Protein 5IZW (pdb70)

Foldseek 3Di:
DVVLLVVLLVCLVVVVLVVSVVSVVVCVVVPVDDDLSSLLSNLVSLLVPLVVVVLVVSVVVCVVDVNLAPASNLVSSLSNCVSNVNNVVSVVSVVSHPDYD/DVVLLVVLLVCLVVVVLVVSVVSVVVCVVVVNDDDLSSLLSNLVSLLVPLVVVVLVVSVVVCVVGPNLAPASNLVSSLSNCVSNPNNVVSVVSVVSHPDYD

Radius of gyration: 18.52 Å; Cα contacts (8 Å, |Δi|>4): 256; chains: 2; bounding box: 41×40×53 Å

Secondary structure (DSSP, 8-state):
-HHHHHHHHHHHHTT-HHHHHHHHHHHHHHT----HHHHHHHHHHHHHHT-HHHHHHHHHHHHHTT-TT-HHHHHHHHHHHHHTT-HHHHHHHHHH-SS--/-HHHHHHHHHHHHTT-HHHHHHHHHHHHHHT----HHHHHHHHHHHHHHT-HHHHHHHHHHHHHTT-TT-HHHHHHHHHHHHHTT-HHHHHHHHHH-SS--

Structure (mmCIF, N/CA/C/O backbone):
data_5IZW
#
_entry.id   5IZW
#
_cell.length_a   67.412
_cell.length_b   67.412
_cell.length_c   56.752
_cell.angle_alpha   90.00
_cell.angle_beta   90.00
_cell.angle_gamma   90.00
#
_symmetry.space_group_name_H-M   'P 41'
#
loop_
_entity.id
_entity.type
_entity.pdbx_description
1 polymer PLS9-PPR
2 water water
#
loop_
_atom_site.group_PDB
_atom_site.id
_atom_site.type_symbol
_atom_site.label_atom_id
_atom_site.label_alt_id
_atom_site.label_comp_id
_atom_site.label_asym_id
_atom_site.label_entity_id
_atom_site.label_seq_id
_atom_site.pdbx_PDB_ins_code
_atom_site.Cartn_x
_atom_site.Cartn_y
_atom_site.Cartn_z
_atom_site.occupancy
_atom_site.B_iso_or_equiv
_atom_site.auth_seq_id
_atom_site.auth_comp_id
_atom_site.auth_asym_id
_atom_site.auth_atom_id
_atom_site.pdbx_PDB_model_num
ATOM 1 N N . VAL A 1 1 ? 16.875 127.432 35.235 1.00 27.97 9 VAL A N 1
ATOM 2 C CA . VAL A 1 1 ? 16.192 126.934 34.042 1.00 26.60 9 VAL A CA 1
ATOM 3 C C . VAL A 1 1 ? 15.534 128.084 33.298 1.00 24.32 9 VAL A C 1
ATOM 4 O O . VAL A 1 1 ? 15.571 128.146 32.061 1.00 25.12 9 VAL A O 1
ATOM 8 N N . VAL A 1 2 ? 14.936 129.019 34.038 1.00 24.33 10 VAL A N 1
ATOM 9 C CA . VAL A 1 2 ? 14.303 130.168 33.395 1.00 27.50 10 VAL A CA 1
ATOM 10 C C . VAL A 1 2 ? 15.337 130.989 32.634 1.00 25.05 10 VAL A C 1
ATOM 11 O O . VAL A 1 2 ? 15.074 131.452 31.517 1.00 23.32 10 VAL A O 1
ATOM 15 N N . THR A 1 3 ? 16.545 131.144 33.197 1.00 22.55 11 THR A N 1
ATOM 16 C CA . THR A 1 3 ? 17.596 131.870 32.480 1.00 22.57 11 THR A CA 1
ATOM 17 C C . THR A 1 3 ? 17.871 131.235 31.121 1.00 27.87 11 THR A C 1
ATOM 18 O O . THR A 1 3 ? 17.906 131.923 30.097 1.00 22.75 11 THR A O 1
ATOM 22 N N . TYR A 1 4 ? 18.118 129.922 31.108 1.00 20.07 12 TYR A N 1
ATOM 23 C CA . TYR A 1 4 ? 18.371 129.224 29.851 1.00 20.65 12 TYR A CA 1
ATOM 24 C C . TYR A 1 4 ? 17.166 129.306 28.919 1.00 20.69 12 TYR A C 1
ATOM 25 O O . TYR A 1 4 ? 17.315 129.560 27.723 1.00 22.04 12 TYR A O 1
ATOM 34 N N . ASN A 1 5 ? 15.960 129.080 29.456 1.00 22.55 13 ASN A N 1
ATOM 35 C CA . ASN A 1 5 ? 14.766 129.129 28.614 1.00 23.68 13 ASN A CA 1
ATOM 36 C C . ASN A 1 5 ? 14.583 130.509 28.005 1.00 26.69 13 ASN A C 1
ATOM 37 O O . ASN A 1 5 ? 14.174 130.634 26.845 1.00 21.98 13 ASN A O 1
ATOM 42 N N . THR A 1 6 ? 14.887 131.559 28.773 1.00 20.93 14 THR A N 1
ATOM 43 C CA . THR A 1 6 ? 14.718 132.921 28.277 1.00 20.64 14 THR A CA 1
ATOM 44 C C . THR A 1 6 ? 15.678 133.216 27.127 1.00 22.77 14 THR A C 1
ATOM 45 O O . THR A 1 6 ? 15.269 133.737 26.079 1.00 22.70 14 THR A O 1
ATOM 49 N N . LEU A 1 7 ? 16.960 132.884 27.289 1.00 21.22 15 LEU A N 1
ATOM 50 C CA . LEU A 1 7 ? 17.915 133.175 26.223 1.00 22.61 15 LEU A CA 1
ATOM 51 C C . LEU A 1 7 ? 17.719 132.246 25.028 1.00 23.54 15 LEU A C 1
ATOM 52 O O . LEU A 1 7 ? 17.889 132.669 23.879 1.00 21.22 15 LEU A O 1
ATOM 57 N N . ILE A 1 8 ? 17.393 130.974 25.268 1.00 21.26 16 ILE A N 1
ATOM 58 C CA . ILE A 1 8 ? 17.130 130.077 24.139 1.00 18.19 16 ILE A CA 1
ATOM 59 C C . ILE A 1 8 ? 15.941 130.587 23.335 1.00 20.28 16 ILE A C 1
ATOM 60 O O . ILE A 1 8 ? 15.983 130.637 22.095 1.00 24.05 16 ILE A O 1
ATOM 65 N N . ASP A 1 9 ? 14.887 131.033 24.017 1.00 18.12 17 ASP A N 1
ATOM 66 C CA . ASP A 1 9 ? 13.735 131.553 23.282 1.00 22.38 17 ASP A CA 1
ATOM 67 C C . ASP A 1 9 ? 14.104 132.788 22.470 1.00 24.47 17 ASP A C 1
ATOM 68 O O . ASP A 1 9 ? 13.685 132.928 21.315 1.00 24.54 17 ASP A O 1
ATOM 73 N N . GLY A 1 10 ? 14.891 133.696 23.052 1.00 21.03 18 GLY A N 1
ATOM 74 C CA . GLY A 1 10 ? 15.305 134.877 22.306 1.00 19.69 18 GLY A CA 1
ATOM 75 C C . GLY A 1 10 ? 16.104 134.532 21.065 1.00 22.02 18 GLY A C 1
ATOM 76 O O . GLY A 1 10 ? 15.888 135.103 19.992 1.00 23.73 18 GLY A O 1
ATOM 77 N N . LEU A 1 11 ? 17.026 133.574 21.187 1.00 19.40 19 LEU A N 1
ATOM 78 C CA . LEU A 1 11 ? 17.831 133.172 20.044 1.00 20.39 19 LEU A CA 1
ATOM 79 C C . LEU A 1 11 ? 16.970 132.503 18.981 1.00 23.52 19 LEU A C 1
ATOM 80 O O . LEU A 1 11 ? 17.175 132.718 17.782 1.00 23.43 19 LEU A O 1
ATOM 85 N N . CYS A 1 12 ? 16.000 131.693 19.408 1.00 19.70 20 CYS A N 1
ATOM 86 C CA . CYS A 1 12 ? 15.114 131.030 18.455 1.00 19.65 20 CYS A CA 1
ATOM 87 C C . CYS A 1 12 ? 14.248 132.039 17.711 1.00 20.34 20 CYS A C 1
ATOM 88 O O . CYS A 1 12 ? 14.110 131.956 16.481 1.00 24.62 20 CYS A O 1
ATOM 91 N N . LYS A 1 13 ? 13.671 133.009 18.428 1.00 19.28 21 LYS A N 1
ATOM 92 C CA . LYS A 1 13 ? 12.874 134.028 17.746 1.00 21.32 21 LYS A CA 1
ATOM 93 C C . LYS A 1 13 ? 13.714 134.817 16.760 1.00 27.67 21 LYS A C 1
ATOM 94 O O . LYS A 1 13 ? 13.188 135.316 15.757 1.00 29.86 21 LYS A O 1
ATOM 100 N N . ALA A 1 14 ? 15.015 134.944 17.020 1.00 23.95 22 ALA A N 1
ATOM 101 C CA . ALA A 1 14 ? 15.911 135.660 16.127 1.00 25.32 22 ALA A CA 1
ATOM 102 C C . ALA A 1 14 ? 16.480 134.779 15.025 1.00 27.05 22 ALA A C 1
ATOM 103 O O . ALA A 1 14 ? 17.221 135.279 14.171 1.00 28.64 22 ALA A O 1
ATOM 105 N N . GLY A 1 15 ? 16.161 133.486 15.018 1.00 25.43 23 GLY A N 1
ATOM 106 C CA . GLY A 1 15 ? 16.684 132.601 13.994 1.00 24.11 23 GLY A CA 1
ATOM 107 C C . GLY A 1 15 ? 18.114 132.157 14.196 1.00 28.79 23 GLY A C 1
ATOM 108 O O . GLY A 1 15 ? 18.721 131.606 13.269 1.00 26.26 23 GLY A O 1
ATOM 109 N N . LYS A 1 16 ? 18.677 132.367 15.383 1.00 24.70 24 LYS A N 1
ATOM 110 C CA . LYS A 1 16 ? 20.057 131.982 15.663 1.00 23.92 24 LYS A CA 1
ATOM 111 C C . LYS A 1 16 ? 20.057 130.561 16.229 1.00 26.18 24 LYS A C 1
ATOM 112 O O . LYS A 1 16 ? 20.302 130.311 17.412 1.00 25.45 24 LYS A O 1
ATOM 118 N N . LEU A 1 17 ? 19.853 129.649 15.255 1.00 22.87 25 LEU A N 1
ATOM 119 C CA . LEU A 1 17 ? 19.566 128.313 15.767 1.00 24.86 25 LEU A CA 1
ATOM 120 C C . LEU A 1 17 ? 20.825 127.523 16.104 1.00 27.28 25 LEU A C 1
ATOM 121 O O . LEU A 1 17 ? 20.809 126.730 17.050 1.00 28.09 25 LEU A O 1
ATOM 126 N N . ASP A 1 18 ? 21.843 127.718 15.481 1.00 25.45 26 ASP A N 1
ATOM 127 C CA . ASP A 1 18 ? 23.077 127.071 15.908 1.00 30.48 26 ASP A CA 1
ATOM 128 C C . ASP A 1 18 ? 23.470 127.531 17.302 1.00 28.36 26 ASP A C 1
ATOM 129 O O . ASP A 1 18 ? 23.924 126.732 18.127 1.00 28.69 26 ASP A O 1
ATOM 134 N N . GLU A 1 19 ? 23.244 128.793 17.621 1.00 26.01 27 GLU A N 1
ATOM 135 C CA . GLU A 1 19 ? 23.559 129.279 18.952 1.00 23.81 27 GLU A CA 1
ATOM 136 C C . GLU A 1 19 ? 22.580 128.706 19.957 1.00 22.83 27 GLU A C 1
ATOM 137 O O . GLU A 1 19 ? 22.959 128.351 21.030 1.00 25.37 27 GLU A O 1
ATOM 143 N N . ALA A 1 20 ? 21.312 128.636 19.576 1.00 23.25 28 ALA A N 1
ATOM 144 C CA . ALA A 1 20 ? 20.334 128.049 20.488 1.00 24.93 28 ALA A CA 1
ATOM 145 C C . ALA A 1 20 ? 20.670 126.598 20.784 1.00 23.03 28 ALA A C 1
ATOM 146 O O . ALA A 1 20 ? 20.537 126.144 21.927 1.00 24.26 28 ALA A O 1
ATOM 148 N N . LEU A 1 21 ? 21.110 125.850 19.765 1.00 22.82 29 LEU A N 1
ATOM 149 C CA . LEU A 1 21 ? 21.444 124.449 19.990 1.00 26.04 29 LEU A CA 1
ATOM 150 C C . LEU A 1 21 ? 22.615 124.308 20.956 1.00 22.93 29 LEU A C 1
ATOM 151 O O . LEU A 1 21 ? 22.595 123.444 21.839 1.00 25.31 29 LEU A O 1
ATOM 156 N N . LYS A 1 22 ? 23.639 125.156 20.814 1.00 23.47 30 LYS A N 1
ATOM 157 C CA . LYS A 1 22 ? 24.784 125.063 21.719 1.00 28.56 30 LYS A CA 1
ATOM 158 C C . LYS A 1 22 ? 24.364 125.326 23.161 1.00 24.95 30 LYS A C 1
ATOM 159 O O . LYS A 1 22 ? 24.847 124.664 24.086 1.00 27.54 30 LYS A O 1
ATOM 165 N N . LEU A 1 23 ? 23.445 126.271 23.374 1.00 20.97 31 LEU A N 1
ATOM 166 C CA . LEU A 1 23 ? 22.951 126.517 24.729 1.00 25.22 31 LEU A CA 1
ATOM 167 C C . LEU A 1 23 ? 22.113 125.355 25.244 1.00 25.60 31 LEU A C 1
ATOM 168 O O . LEU A 1 23 ? 22.168 125.020 26.433 1.00 23.92 31 LEU A O 1
ATOM 173 N N . PHE A 1 24 ? 21.294 124.759 24.374 1.00 22.51 32 PHE A N 1
ATOM 174 C CA . PHE A 1 24 ? 20.514 123.591 24.757 1.00 24.42 32 PHE A CA 1
ATOM 175 C C . PHE A 1 24 ? 21.425 122.446 25.178 1.00 27.80 32 PHE A C 1
ATOM 176 O O . PHE A 1 24 ? 21.181 121.778 26.191 1.00 26.62 32 PHE A O 1
ATOM 184 N N . GLU A 1 25 ? 22.484 122.213 24.407 1.00 25.94 33 GLU A N 1
ATOM 185 C CA . GLU A 1 25 ? 23.447 121.175 24.752 1.00 28.58 33 GLU A CA 1
ATOM 186 C C . GLU A 1 25 ? 24.128 121.472 26.079 1.00 30.00 33 GLU A C 1
ATOM 187 O O . GLU A 1 25 ? 24.302 120.572 26.906 1.00 27.58 33 GLU A O 1
ATOM 193 N N . GLU A 1 26 ? 24.503 122.732 26.307 1.00 27.62 34 GLU A N 1
ATOM 194 C CA . GLU A 1 26 ? 25.119 123.123 27.576 1.00 27.08 34 GLU A CA 1
ATOM 195 C C . GLU A 1 26 ? 24.185 122.850 28.753 1.00 28.04 34 GLU A C 1
ATOM 196 O O . GLU A 1 26 ? 24.608 122.309 29.786 1.00 27.19 34 GLU A O 1
ATOM 202 N N . MET A 1 27 ? 22.909 123.220 28.611 1.00 26.32 35 MET A N 1
ATOM 203 C CA . MET A 1 27 ? 21.885 122.889 29.599 1.00 29.40 35 MET A CA 1
ATOM 204 C C . MET A 1 27 ? 21.934 121.421 29.995 1.00 27.81 35 MET A C 1
ATOM 205 O O . MET A 1 27 ? 22.058 121.075 31.178 1.00 29.64 35 MET A O 1
ATOM 210 N N . VAL A 1 28 ? 21.796 120.543 29.001 1.00 26.33 36 VAL A N 1
ATOM 211 C CA . VAL A 1 28 ? 21.761 119.105 29.243 1.00 31.56 36 VAL A CA 1
ATOM 212 C C . VAL A 1 28 ? 23.052 118.630 29.896 1.00 30.70 36 VAL A C 1
ATOM 213 O O . VAL A 1 28 ? 23.025 117.798 30.813 1.00 32.56 36 VAL A O 1
ATOM 217 N N . GLU A 1 29 ? 24.198 119.132 29.426 1.00 29.22 37 GLU A N 1
ATOM 218 C CA . GLU A 1 29 ? 25.483 118.669 29.956 1.00 30.97 37 GLU A CA 1
ATOM 219 C C . GLU A 1 29 ? 25.638 119.027 31.426 1.00 32.18 37 GLU A C 1
ATOM 220 O O . GLU A 1 29 ? 26.217 118.257 32.203 1.00 33.63 37 GLU A O 1
ATOM 226 N N . LYS A 1 30 ? 25.167 120.210 31.820 1.00 31.13 38 LYS A N 1
ATOM 227 C CA . LYS A 1 30 ? 25.260 120.631 33.212 1.00 28.46 38 LYS A CA 1
ATOM 228 C C . LYS A 1 30 ? 24.252 119.916 34.094 1.00 32.29 38 LYS A C 1
ATOM 229 O O . LYS A 1 30 ? 24.365 119.985 35.320 1.00 36.29 38 LYS A O 1
ATOM 235 N N . GLY A 1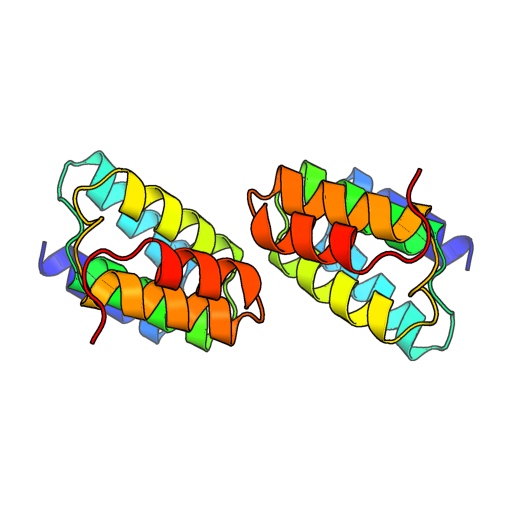 31 ? 23.282 119.226 33.499 1.00 30.91 39 GLY A N 1
ATOM 236 C CA . GLY A 1 31 ? 22.203 118.644 34.267 1.00 33.14 39 GLY A CA 1
ATOM 237 C C . GLY A 1 31 ? 21.088 119.607 34.603 1.00 40.77 39 GLY A C 1
ATOM 238 O O . GLY A 1 31 ? 20.399 119.414 35.611 1.00 45.75 39 GLY A O 1
ATOM 239 N N . ILE A 1 32 ? 20.905 120.651 33.799 1.00 40.70 40 ILE A N 1
ATOM 240 C CA . ILE A 1 32 ? 19.777 121.572 33.938 1.00 42.67 40 ILE A CA 1
ATOM 241 C C . ILE A 1 32 ? 18.745 121.116 32.910 1.00 49.47 40 ILE A C 1
ATOM 242 O O . ILE A 1 32 ? 18.777 121.519 31.744 1.00 46.08 40 ILE A O 1
ATOM 247 N N . LYS A 1 33 ? 17.820 120.267 33.356 1.00 38.32 41 LYS A N 1
ATOM 248 C CA . LYS A 1 33 ? 16.904 119.541 32.475 1.00 38.36 41 LYS A CA 1
ATOM 249 C C . LYS A 1 33 ? 16.039 120.482 31.639 1.00 34.82 41 LYS A C 1
ATOM 250 O O . LYS A 1 33 ? 15.336 121.330 32.209 1.00 32.81 41 LYS A O 1
ATOM 256 N N . PRO A 1 34 ? 16.053 120.365 30.309 1.00 34.91 42 PRO A N 1
ATOM 257 C CA . PRO A 1 34 ? 15.072 121.099 29.498 1.00 27.68 42 PRO A CA 1
ATOM 258 C C . PRO A 1 34 ? 13.658 120.701 29.887 1.00 31.37 42 PRO A C 1
ATOM 259 O O . PRO A 1 34 ? 13.390 119.536 30.186 1.00 35.62 42 PRO A O 1
ATOM 263 N N . ASP A 1 35 ? 12.745 121.673 29.888 1.00 29.36 43 ASP A N 1
ATOM 264 C CA . ASP A 1 35 ? 11.346 121.379 30.181 1.00 29.61 43 ASP A CA 1
ATOM 265 C C . ASP A 1 35 ? 10.495 121.635 28.940 1.00 27.97 43 ASP A C 1
ATOM 266 O O . ASP A 1 35 ? 11.015 121.821 27.836 1.00 26.53 43 ASP A O 1
ATOM 271 N N . GLU A 1 36 ? 9.169 121.637 29.113 1.00 30.45 44 GLU A N 1
ATOM 272 C CA . GLU A 1 36 ? 8.308 121.746 27.934 1.00 30.59 44 GLU A CA 1
ATOM 273 C C . GLU A 1 36 ? 8.456 123.105 27.259 1.00 28.92 44 GLU A C 1
ATOM 274 O O . GLU A 1 36 ? 8.257 123.220 26.043 1.00 27.11 44 GLU A O 1
ATOM 280 N N . PHE A 1 37 ? 8.837 124.139 28.014 1.00 24.16 45 PHE A N 1
ATOM 281 C CA . PHE A 1 37 ? 9.068 125.439 27.395 1.00 25.49 45 PHE A CA 1
ATOM 282 C C . PHE A 1 37 ? 10.330 125.429 26.540 1.00 24.16 45 PHE A C 1
ATOM 283 O O . PHE A 1 37 ? 10.343 126.010 25.447 1.00 24.56 45 PHE A O 1
ATOM 291 N N . THR A 1 38 ? 11.404 124.791 27.024 1.00 21.96 46 THR A N 1
ATOM 292 C CA . THR A 1 38 ? 12.626 124.666 26.231 1.00 19.53 46 THR A CA 1
ATOM 293 C C . THR A 1 38 ? 12.345 123.995 24.895 1.00 25.34 46 THR A C 1
ATOM 294 O O . THR A 1 38 ? 12.713 124.511 23.833 1.00 21.75 46 THR A O 1
ATOM 298 N N . PHE A 1 39 ? 11.710 122.824 24.938 1.00 23.07 47 PHE A N 1
ATOM 299 C CA . PHE A 1 39 ? 11.412 122.084 23.716 1.00 20.36 47 PHE A CA 1
ATOM 300 C C . PHE A 1 39 ? 10.496 122.875 22.796 1.00 25.09 47 PHE A C 1
ATOM 301 O O . PHE A 1 39 ? 10.707 122.898 21.572 1.00 22.85 47 PHE A O 1
ATOM 309 N N . SER A 1 40 ? 9.475 123.533 23.365 1.00 23.48 48 SER A N 1
ATOM 310 C CA . SER A 1 40 ? 8.520 124.300 22.564 1.00 28.45 48 SER A CA 1
ATOM 311 C C . SER A 1 40 ? 9.199 125.417 21.788 1.00 29.96 48 SER A C 1
ATOM 312 O O . SER A 1 40 ? 8.945 125.591 20.593 1.00 26.99 48 SER A O 1
ATOM 315 N N . SER A 1 41 ? 10.037 126.217 22.466 1.00 24.03 49 SER A N 1
ATOM 316 C CA . SER A 1 41 ? 10.746 127.310 21.796 1.00 22.21 49 SER A CA 1
ATOM 317 C C . SER A 1 41 ? 11.555 126.800 20.611 1.00 21.68 49 SER A C 1
ATOM 318 O O . SER A 1 41 ? 11.489 127.358 19.508 1.00 21.64 49 SER A O 1
ATOM 321 N N . VAL A 1 42 ? 12.339 125.742 20.815 1.00 21.88 50 VAL A N 1
ATOM 322 C CA . VAL A 1 42 ? 13.215 125.292 19.746 1.00 19.32 50 VAL A CA 1
ATOM 323 C C . VAL A 1 42 ? 12.403 124.702 18.599 1.00 18.94 50 VAL A C 1
ATOM 324 O O . VAL A 1 42 ? 12.630 125.034 17.428 1.00 22.35 50 VAL A O 1
ATOM 328 N N . LEU A 1 43 ? 11.443 123.828 18.918 1.00 19.75 51 LEU A N 1
ATOM 329 C CA . LEU A 1 43 ? 10.683 123.149 17.861 1.00 20.27 51 LEU A CA 1
ATOM 330 C C . LEU A 1 43 ? 9.820 124.124 17.074 1.00 22.85 51 LEU A C 1
ATOM 331 O O . LEU A 1 43 ? 9.628 123.950 15.863 1.00 22.50 51 LEU A O 1
ATOM 336 N N . LYS A 1 44 ? 9.299 125.156 17.741 1.00 23.25 52 LYS A N 1
ATOM 337 C CA . LYS A 1 44 ? 8.528 126.183 17.052 1.00 24.97 52 LYS A CA 1
ATOM 338 C C . LYS A 1 44 ? 9.378 126.912 16.018 1.00 26.86 52 LYS A C 1
ATOM 339 O O . LYS A 1 44 ? 8.930 127.153 14.891 1.00 25.13 52 LYS A O 1
ATOM 345 N N . ALA A 1 45 ? 10.611 127.275 16.382 1.00 22.66 53 ALA A N 1
ATOM 346 C CA . ALA A 1 45 ? 11.495 127.931 15.424 1.00 23.13 53 ALA A CA 1
ATOM 347 C C . ALA A 1 45 ? 11.916 126.982 14.315 1.00 22.13 53 ALA A C 1
ATOM 348 O O . ALA A 1 45 ? 12.033 127.393 13.154 1.00 23.61 53 ALA A O 1
ATOM 350 N N . CYS A 1 46 ? 12.163 125.711 14.649 1.00 21.20 54 CYS A N 1
ATOM 351 C CA . CYS A 1 46 ? 12.492 124.742 13.607 1.00 20.24 54 CYS A CA 1
ATOM 352 C C . CYS A 1 46 ? 11.367 124.649 12.588 1.00 24.38 54 CYS A C 1
ATOM 353 O O . CYS A 1 46 ? 11.619 124.576 11.382 1.00 24.86 54 CYS A O 1
ATOM 356 N N . ALA A 1 47 ? 10.116 124.634 13.061 1.00 21.29 55 ALA A N 1
ATOM 357 C CA . ALA A 1 47 ? 8.971 124.583 12.156 1.00 24.01 55 ALA A CA 1
ATOM 358 C C . ALA A 1 47 ? 8.891 125.840 11.302 1.00 32.66 55 ALA A C 1
ATOM 359 O O . ALA A 1 47 ? 8.653 125.765 10.088 1.00 28.23 55 ALA A O 1
ATOM 361 N N . ARG A 1 48 ? 9.101 127.004 11.921 1.00 23.51 56 ARG A N 1
ATOM 362 C CA . ARG A 1 48 ? 9.006 128.272 11.208 1.00 25.89 56 ARG A CA 1
ATOM 363 C C . ARG A 1 48 ? 10.080 128.390 10.138 1.00 29.59 56 ARG A C 1
ATOM 364 O O . ARG A 1 48 ? 9.828 128.913 9.044 1.00 29.43 56 ARG A O 1
ATOM 372 N N . LEU A 1 49 ? 11.276 127.877 10.417 1.00 25.60 57 LEU A N 1
ATOM 373 C CA . LEU A 1 49 ? 12.433 128.081 9.558 1.00 25.46 57 LEU A CA 1
ATOM 374 C C . LEU A 1 49 ? 12.825 126.861 8.734 1.00 26.37 57 LEU A C 1
ATOM 375 O O . LEU A 1 49 ? 13.821 126.920 8.003 1.00 29.15 57 LEU A O 1
ATOM 380 N N . GLY A 1 50 ? 12.078 125.761 8.822 1.00 27.01 58 GLY A N 1
ATOM 381 C CA . GLY A 1 50 ? 12.438 124.568 8.074 1.00 25.87 58 GLY A CA 1
ATOM 382 C C . GLY A 1 50 ? 13.710 123.887 8.533 1.00 29.88 58 GLY A C 1
ATOM 383 O O . GLY A 1 50 ? 14.409 123.271 7.719 1.00 28.05 58 GLY A O 1
ATOM 384 N N . ALA A 1 51 ? 14.035 123.977 9.825 1.00 24.62 59 ALA A N 1
ATOM 385 C CA . ALA A 1 51 ? 15.289 123.444 10.354 1.00 24.09 59 ALA A CA 1
ATOM 386 C C . ALA A 1 51 ? 15.099 121.975 10.735 1.00 24.77 59 ALA A C 1
ATOM 387 O O . ALA A 1 51 ? 15.023 121.587 11.910 1.00 24.41 59 ALA A O 1
ATOM 389 N N . LEU A 1 52 ? 15.028 121.154 9.691 1.00 21.67 60 LEU A N 1
ATOM 390 C CA . LEU A 1 52 ? 14.758 119.732 9.852 1.00 20.06 60 LEU A CA 1
ATOM 391 C C . LEU A 1 52 ? 15.844 119.039 10.673 1.00 22.30 60 LEU A C 1
ATOM 392 O O . LEU A 1 52 ? 15.549 118.176 11.511 1.00 21.18 60 LEU A O 1
ATOM 397 N N . GLU A 1 53 ? 17.111 119.370 10.417 1.00 21.40 61 GLU A N 1
ATOM 398 C CA . GLU A 1 53 ? 18.193 118.685 11.116 1.00 22.06 61 GLU A CA 1
ATOM 399 C C . GLU A 1 53 ? 18.164 118.984 12.611 1.00 20.52 61 GLU A C 1
ATOM 400 O O . GLU A 1 53 ? 18.344 118.076 13.429 1.00 23.63 61 GLU A O 1
ATOM 406 N N . LEU A 1 54 ? 17.936 120.241 12.983 1.00 22.38 62 LEU A N 1
ATOM 407 C CA . LEU A 1 54 ? 17.830 120.567 14.407 1.00 22.19 62 LEU A CA 1
ATOM 408 C C . LEU A 1 54 ? 16.585 119.935 15.019 1.00 21.52 62 LEU A C 1
ATOM 409 O O . LEU A 1 54 ? 16.641 119.401 16.132 1.00 21.19 62 LEU A O 1
ATOM 414 N N . GLY A 1 55 ? 15.458 119.958 14.302 1.00 19.84 63 GLY A N 1
ATOM 415 C CA . GLY A 1 55 ? 14.258 119.331 14.841 1.00 22.37 63 GLY A CA 1
ATOM 416 C C . GLY A 1 55 ? 14.441 117.847 15.107 1.00 25.13 63 GLY A C 1
ATOM 417 O O . GLY A 1 55 ? 13.968 117.323 16.121 1.00 20.24 63 GLY A O 1
ATOM 418 N N . LYS A 1 56 ? 15.127 117.148 14.199 1.00 19.98 64 LYS A N 1
ATOM 419 C CA . LYS A 1 56 ? 15.400 115.732 14.412 1.00 23.70 64 LYS A CA 1
ATOM 420 C C . LYS A 1 56 ? 16.313 115.529 15.617 1.00 22.31 64 LYS A C 1
ATOM 421 O O . LYS A 1 56 ? 16.113 114.602 16.406 1.00 22.61 64 LYS A O 1
ATOM 427 N N . GLN A 1 57 ? 17.312 116.400 15.778 1.00 20.53 65 GLN A N 1
ATOM 428 C CA . GLN A 1 57 ? 18.201 116.297 16.934 1.00 23.79 65 GLN A CA 1
ATOM 429 C C . GLN A 1 57 ? 17.429 116.498 18.232 1.00 23.57 65 GLN A C 1
ATOM 430 O O . GLN A 1 57 ? 17.619 115.752 19.199 1.00 22.45 65 GLN A O 1
ATOM 436 N N . ILE A 1 58 ? 16.540 117.494 18.261 1.00 22.63 66 ILE A N 1
ATOM 437 C CA . ILE A 1 58 ? 15.732 117.747 19.452 1.00 21.61 66 ILE A CA 1
ATOM 438 C C . ILE A 1 58 ? 14.834 116.552 19.759 1.00 23.93 66 ILE A C 1
ATOM 439 O O . ILE A 1 58 ? 14.662 116.169 20.921 1.00 23.15 66 ILE A O 1
ATOM 444 N N . HIS A 1 59 ? 14.243 115.946 18.723 1.00 19.44 67 HIS A N 1
ATOM 445 C CA . HIS A 1 59 ? 13.458 114.731 18.919 1.00 21.47 67 HIS A CA 1
ATOM 446 C C . HIS A 1 59 ? 14.262 113.672 19.668 1.00 23.04 67 HIS A C 1
ATOM 447 O O . HIS A 1 59 ? 13.744 113.011 20.576 1.00 25.22 67 HIS A O 1
ATOM 454 N N . GLY A 1 60 ? 15.539 113.514 19.309 1.00 25.95 68 GLY A N 1
ATOM 455 C CA . GLY A 1 60 ? 16.388 112.566 20.019 1.00 29.91 68 GLY A CA 1
ATOM 456 C C . GLY A 1 60 ? 16.507 112.871 21.502 1.00 30.95 68 GLY A C 1
ATOM 457 O O . GLY A 1 60 ? 16.480 111.964 22.337 1.00 35.38 68 GLY A O 1
ATOM 458 N N . TYR A 1 61 ? 16.639 114.152 21.851 1.00 26.01 69 TYR A N 1
ATOM 459 C CA . TYR A 1 61 ? 16.690 114.533 23.263 1.00 28.78 69 TYR A CA 1
ATOM 460 C C . TYR A 1 61 ? 15.361 114.279 23.967 1.00 35.44 69 TYR A C 1
ATOM 461 O O . TYR A 1 61 ? 15.344 113.923 25.153 1.00 36.49 69 TYR A O 1
ATOM 470 N N . VAL A 1 62 ? 14.238 114.487 23.274 1.00 29.51 70 VAL A N 1
ATOM 471 C CA . VAL A 1 62 ? 12.934 114.237 23.889 1.00 31.27 70 VAL A CA 1
ATOM 472 C C . VAL A 1 62 ? 12.847 112.791 24.349 1.00 39.07 70 VAL A C 1
ATOM 473 O O . VAL A 1 62 ? 12.410 112.502 25.473 1.00 37.92 70 VAL A O 1
ATOM 477 N N . ILE A 1 63 ? 13.294 111.869 23.497 1.00 41.35 71 ILE A N 1
ATOM 478 C CA . ILE A 1 63 ? 13.265 110.446 23.810 1.00 51.92 71 ILE A CA 1
ATOM 479 C C . ILE A 1 63 ? 14.160 110.130 25.000 1.00 62.44 71 ILE A C 1
ATOM 480 O O . ILE A 1 63 ? 13.856 109.225 25.788 1.00 68.55 71 ILE A O 1
ATOM 485 N N . LYS A 1 64 ? 15.266 110.864 25.166 1.00 58.55 72 LYS A N 1
ATOM 486 C CA . LYS A 1 64 ? 16.158 110.623 26.299 1.00 59.31 72 LYS A CA 1
ATOM 487 C C . LYS A 1 64 ? 15.578 111.079 27.630 1.00 57.51 72 LYS A C 1
ATOM 488 O O . LYS A 1 64 ? 15.906 110.482 28.663 1.00 57.28 72 LYS A O 1
ATOM 494 N N . SER A 1 65 ? 14.940 112.237 27.595 1.00 61.08 73 SER A N 1
ATOM 495 C CA . SER A 1 65 ? 14.403 112.850 28.772 1.00 65.73 73 SER A CA 1
ATOM 496 C C . SER A 1 65 ? 13.077 112.185 29.088 1.00 61.05 73 SER A C 1
ATOM 497 O O . SER A 1 65 ? 12.707 111.218 28.467 1.00 61.00 73 SER A O 1
ATOM 500 N N . GLY A 1 66 ? 12.367 112.679 30.059 1.00 59.34 74 GLY A N 1
ATOM 501 C CA . GLY A 1 66 ? 11.149 111.997 30.378 1.00 63.90 74 GLY A CA 1
ATOM 502 C C . GLY A 1 66 ? 9.984 112.712 29.835 1.00 58.90 74 GLY A C 1
ATOM 503 O O . GLY A 1 66 ? 9.020 112.935 30.539 1.00 58.91 74 GLY A O 1
ATOM 504 N N . PHE A 1 67 ? 10.068 113.048 28.560 1.00 63.75 75 PHE A N 1
ATOM 505 C CA . PHE A 1 67 ? 9.005 113.791 27.922 1.00 64.05 75 PHE A CA 1
ATOM 506 C C . PHE A 1 67 ? 8.165 112.977 26.984 1.00 73.00 75 PHE A C 1
ATOM 507 O O . PHE A 1 67 ? 7.359 113.501 26.243 1.00 64.80 75 PHE A O 1
ATOM 515 N N . GLU A 1 68 ? 8.349 111.672 27.050 1.00 81.01 76 GLU A N 1
ATOM 516 C CA . GLU A 1 68 ? 7.563 110.790 26.227 1.00 88.00 76 GLU A CA 1
ATOM 517 C C . GLU A 1 68 ? 6.236 110.576 26.903 1.00 86.09 76 GLU A C 1
ATOM 518 O O . GLU A 1 68 ? 5.891 109.478 27.293 1.00 94.27 76 GLU A O 1
ATOM 524 N N . SER A 1 69 ? 5.513 111.657 27.057 1.00 74.46 77 SER A N 1
ATOM 525 C CA . SER A 1 69 ? 4.202 111.657 27.632 1.00 68.74 77 SER A CA 1
ATOM 526 C C . SER A 1 69 ? 3.687 113.083 27.664 1.00 67.08 77 SER A C 1
ATOM 527 O O . SER A 1 69 ? 2.543 113.311 28.013 1.00 72.99 77 SER A O 1
ATOM 530 N N . ASN A 1 70 ? 4.520 114.038 27.292 1.00 42.61 78 ASN A N 1
ATOM 531 C CA . ASN A 1 70 ? 4.091 115.395 27.292 1.00 38.32 78 ASN A CA 1
ATOM 532 C C . ASN A 1 70 ? 3.393 115.782 25.988 1.00 38.87 78 ASN A C 1
ATOM 533 O O . ASN A 1 70 ? 3.990 115.788 24.953 1.00 30.86 78 ASN A O 1
ATOM 538 N N . VAL A 1 71 ? 2.117 116.109 26.066 1.00 37.07 79 VAL A N 1
ATOM 539 C CA . VAL A 1 71 ? 1.372 116.485 24.869 1.00 28.88 79 VAL A CA 1
ATOM 540 C C . VAL A 1 71 ? 1.800 117.778 24.183 1.00 27.77 79 VAL A C 1
ATOM 541 O O . VAL A 1 71 ? 1.766 117.873 22.985 1.00 30.84 79 VAL A O 1
ATOM 545 N N . VAL A 1 72 ? 2.210 118.756 24.959 1.00 25.72 80 VAL A N 1
ATOM 546 C CA . VAL A 1 72 ? 2.651 119.990 24.404 1.00 25.01 80 VAL A CA 1
ATOM 547 C C . VAL A 1 72 ? 3.889 119.737 23.565 1.00 27.36 80 VAL A C 1
ATOM 548 O O . VAL A 1 72 ? 3.991 120.216 22.491 1.00 26.45 80 VAL A O 1
ATOM 552 N N . VAL A 1 73 ? 4.815 118.978 24.101 1.00 25.22 81 VAL A N 1
ATOM 553 C CA . VAL A 1 73 ? 6.044 118.698 23.361 1.00 25.66 81 VAL A CA 1
ATOM 554 C C . VAL A 1 73 ? 5.753 117.849 22.124 1.00 23.49 81 VAL A C 1
ATOM 555 O O . VAL A 1 73 ? 6.282 118.109 21.042 1.00 24.23 81 VAL A O 1
ATOM 559 N N . TYR A 1 74 ? 4.903 116.834 22.254 1.00 24.67 82 TYR A N 1
ATOM 560 C CA . TYR A 1 74 ? 4.644 115.989 21.092 1.00 24.35 82 TYR A CA 1
ATOM 561 C C . TYR A 1 74 ? 3.820 116.713 20.035 1.00 22.78 82 TYR A C 1
ATOM 562 O O . TYR A 1 74 ? 4.023 116.485 18.836 1.00 23.64 82 TYR A O 1
ATOM 571 N N . ASN A 1 75 ? 2.911 117.602 20.442 1.00 21.07 83 ASN A N 1
ATOM 572 C CA . ASN A 1 75 ? 2.254 118.467 19.466 1.00 27.12 83 ASN A CA 1
ATOM 573 C C . ASN A 1 75 ? 3.265 119.333 18.719 1.00 24.49 83 ASN A C 1
ATOM 574 O O . ASN A 1 75 ? 3.126 119.561 17.511 1.00 21.90 83 ASN A O 1
ATOM 579 N N . ALA A 1 76 ? 4.278 119.846 19.427 1.00 23.00 84 ALA A N 1
ATOM 580 C CA . ALA A 1 76 ? 5.293 120.670 18.774 1.00 23.76 84 ALA A CA 1
ATOM 581 C C . ALA A 1 76 ? 6.169 119.849 17.833 1.00 22.34 84 ALA A C 1
ATOM 582 O O . ALA A 1 76 ? 6.615 120.362 16.799 1.00 20.22 84 ALA A O 1
ATOM 584 N N . LEU A 1 77 ? 6.407 118.574 18.158 1.00 20.13 85 LEU A N 1
ATOM 585 C CA . LEU A 1 77 ? 7.129 117.693 17.236 1.00 21.83 85 LEU A CA 1
ATOM 586 C C . LEU A 1 77 ? 6.328 117.464 15.956 1.00 21.16 85 LEU A C 1
ATOM 587 O O . LEU A 1 77 ? 6.870 117.543 14.844 1.00 19.73 85 LEU A O 1
ATOM 592 N N . ILE A 1 78 ? 5.033 117.163 16.100 1.00 19.61 86 ILE A N 1
ATOM 593 C CA . ILE A 1 78 ? 4.174 116.967 14.932 1.00 21.40 86 ILE A CA 1
ATOM 594 C C . ILE A 1 78 ? 4.150 118.221 14.068 1.00 24.24 86 ILE A C 1
ATOM 595 O O . ILE A 1 78 ? 4.231 118.147 12.837 1.00 21.34 86 ILE A O 1
ATOM 600 N N . ASP A 1 79 ? 4.028 119.395 14.697 1.00 19.29 87 ASP A N 1
ATOM 601 C CA . ASP A 1 79 ? 4.016 120.649 13.940 1.00 22.16 87 ASP A CA 1
ATOM 602 C C . ASP A 1 79 ? 5.326 120.862 13.188 1.00 23.40 87 ASP A C 1
ATOM 603 O O . ASP A 1 79 ? 5.319 121.305 12.034 1.00 21.62 87 ASP A O 1
ATOM 608 N N . MET A 1 80 ? 6.458 120.564 13.834 1.00 19.23 88 MET A N 1
ATOM 609 C CA . MET A 1 80 ? 7.765 120.723 13.197 1.00 21.52 88 MET A CA 1
ATOM 610 C C . MET A 1 80 ? 7.907 119.797 11.989 1.00 22.02 88 MET A C 1
ATOM 611 O O . MET A 1 80 ? 8.267 120.240 10.890 1.00 19.69 88 MET A O 1
ATOM 616 N N . TYR A 1 81 ? 7.645 118.500 12.173 1.00 20.37 89 TYR A N 1
ATOM 617 C CA . TYR A 1 81 ? 7.742 117.585 11.037 1.00 20.56 89 TYR A CA 1
ATOM 618 C C . TYR A 1 81 ? 6.786 117.987 9.920 1.00 20.58 89 TYR A C 1
ATOM 619 O O . TYR A 1 81 ? 7.146 117.939 8.736 1.00 21.22 89 TYR A O 1
ATOM 628 N N . SER A 1 82 ? 5.590 118.384 10.274 1.00 20.47 90 SER A N 1
ATOM 629 C CA . SER A 1 82 ? 4.612 118.753 9.277 1.00 20.11 90 SER A CA 1
ATOM 630 C C . SER A 1 82 ? 5.066 119.913 8.422 1.00 25.03 90 SER A C 1
ATOM 631 O O . SER A 1 82 ? 5.013 119.872 7.233 1.00 23.88 90 SER A O 1
ATOM 634 N N . LYS A 1 83 ? 5.516 120.948 9.083 1.00 20.85 91 LYS A N 1
ATOM 635 C CA . LYS A 1 83 ? 5.937 122.117 8.381 1.00 21.51 91 LYS A CA 1
ATOM 636 C C . LYS A 1 83 ? 7.184 121.880 7.564 1.00 25.53 91 LYS A C 1
ATOM 637 O O . LYS A 1 83 ? 7.421 122.583 6.629 1.00 26.89 91 LYS A O 1
ATOM 643 N N . CYS A 1 84 ? 7.958 120.875 7.931 1.00 20.32 92 CYS A N 1
ATOM 644 C CA . CYS A 1 84 ? 9.140 120.560 7.185 1.00 20.65 92 CYS A CA 1
ATOM 645 C C . CYS A 1 84 ? 8.830 119.583 6.056 1.00 24.35 92 CYS A C 1
ATOM 646 O O . CYS A 1 84 ? 9.689 119.175 5.370 1.00 22.62 92 CYS A O 1
ATOM 649 N N . GLY A 1 85 ? 7.580 119.218 5.898 1.00 20.55 93 GLY A N 1
ATOM 650 C CA . GLY A 1 85 ? 7.169 118.316 4.841 1.00 20.94 93 GLY A CA 1
ATOM 651 C C . GLY A 1 85 ? 7.418 116.850 5.112 1.00 23.67 93 GLY A C 1
ATOM 652 O O . GLY A 1 85 ? 7.360 116.050 4.169 1.00 21.97 93 GLY A O 1
ATOM 653 N N . LEU A 1 86 ? 7.710 116.477 6.362 1.00 18.73 94 LEU A N 1
ATOM 654 C CA . LEU A 1 86 ? 7.958 115.079 6.727 1.00 21.52 94 LEU A CA 1
ATOM 655 C C . LEU A 1 86 ? 6.711 114.499 7.390 1.00 20.40 94 LEU A C 1
ATOM 656 O O . LEU A 1 86 ? 6.656 114.264 8.600 1.00 18.98 94 LEU A O 1
ATOM 661 N N . LEU A 1 87 ? 5.690 114.277 6.565 1.00 19.04 95 LEU A N 1
ATOM 662 C CA . LEU A 1 87 ? 4.390 113.908 7.112 1.00 19.63 95 LEU A CA 1
ATOM 663 C C . LEU A 1 87 ? 4.364 112.474 7.628 1.00 23.83 95 LEU A C 1
ATOM 664 O O . LEU A 1 87 ? 3.531 112.153 8.492 1.00 20.94 95 LEU A O 1
ATOM 669 N N . GLU A 1 88 ? 5.250 111.604 7.132 1.00 20.79 96 GLU A N 1
ATOM 670 C CA . GLU A 1 88 ? 5.297 110.242 7.663 1.00 21.75 96 GLU A CA 1
ATOM 671 C C . GLU A 1 88 ? 5.903 110.231 9.059 1.00 21.01 96 GLU A C 1
ATOM 672 O O . GLU A 1 88 ? 5.425 109.506 9.943 1.00 20.39 96 GLU A O 1
ATOM 678 N N . GLU A 1 89 ? 6.954 111.030 9.286 1.00 19.69 97 GLU A N 1
ATOM 679 C CA . GLU A 1 89 ? 7.469 111.160 10.645 1.00 19.26 97 GLU A CA 1
ATOM 680 C C . GLU A 1 89 ? 6.441 111.804 11.563 1.00 19.03 97 GLU A C 1
ATOM 681 O O . GLU A 1 89 ? 6.335 111.431 12.730 1.00 19.85 97 GLU A O 1
ATOM 687 N N . ALA A 1 90 ? 5.704 112.800 11.062 1.00 19.34 98 ALA A N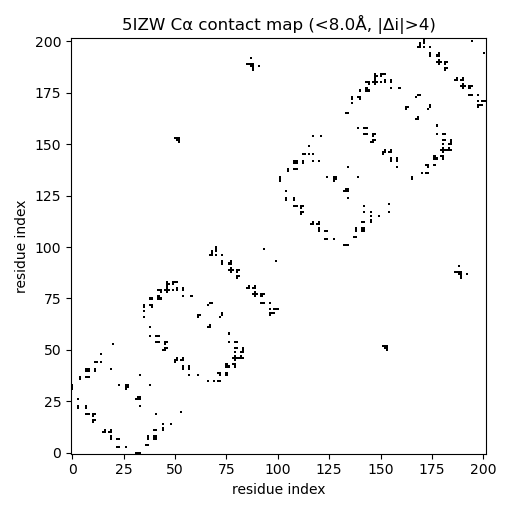 1
ATOM 688 C CA . ALA A 1 90 ? 4.677 113.435 11.883 1.00 19.61 98 ALA A CA 1
ATOM 689 C C . ALA A 1 90 ? 3.602 112.432 12.289 1.00 17.99 98 ALA A C 1
ATOM 690 O O . ALA A 1 90 ? 3.177 112.397 13.448 1.00 20.62 98 ALA A O 1
ATOM 692 N N . ARG A 1 91 ? 3.144 111.615 11.344 1.00 19.14 99 ARG A N 1
ATOM 693 C CA . ARG A 1 91 ? 2.123 110.627 11.661 1.00 19.85 99 ARG A CA 1
ATOM 694 C C . ARG A 1 91 ? 2.625 109.608 12.674 1.00 24.12 99 ARG A C 1
ATOM 695 O O . ARG A 1 91 ? 1.859 109.159 13.533 1.00 23.72 99 ARG A O 1
ATOM 703 N N . LYS A 1 92 ? 3.909 109.241 12.596 1.00 21.03 100 LYS A N 1
ATOM 704 C CA . LYS A 1 92 ? 4.466 108.284 13.542 1.00 24.34 100 LYS A CA 1
ATOM 705 C C . LYS A 1 92 ? 4.461 108.841 14.958 1.00 22.99 100 LYS A C 1
ATOM 706 O O . LYS A 1 92 ? 4.135 108.122 15.903 1.00 24.30 100 LYS A O 1
ATOM 712 N N . VAL A 1 93 ? 4.819 110.118 15.129 1.00 20.81 101 VAL A N 1
ATOM 713 C CA . VAL A 1 93 ? 4.771 110.728 16.458 1.00 21.16 101 VAL A CA 1
ATOM 714 C C . VAL A 1 93 ? 3.344 110.700 16.993 1.00 22.52 101 VAL A C 1
ATOM 715 O O . VAL A 1 93 ? 3.098 110.337 18.147 1.00 21.45 101 VAL A O 1
ATOM 719 N N . PHE A 1 94 ? 2.391 111.110 16.150 1.00 20.65 102 PHE A N 1
ATOM 720 C CA . PHE A 1 94 ? 0.968 111.046 16.476 1.00 21.93 102 PHE A CA 1
ATOM 721 C C . PHE A 1 94 ? 0.555 109.636 16.896 1.00 24.29 102 PHE A C 1
ATOM 722 O O . PHE A 1 94 ? -0.151 109.460 17.899 1.00 25.11 102 PHE A O 1
ATOM 730 N N . ASP A 1 95 ? 0.980 108.643 16.154 1.00 20.95 103 ASP A N 1
ATOM 731 C CA . ASP A 1 95 ? 0.587 107.300 16.443 1.00 26.23 103 ASP A CA 1
ATOM 732 C C . ASP A 1 95 ? 1.169 106.735 17.714 1.00 30.82 103 ASP A C 1
ATOM 733 O O . ASP A 1 95 ? 0.590 105.864 18.287 1.00 32.74 103 ASP A O 1
ATOM 738 N N . GLU A 1 96 ? 2.315 107.219 18.135 1.00 26.73 104 GLU A N 1
ATOM 739 C CA . GLU A 1 96 ? 2.936 106.702 19.331 1.00 38.02 104 GLU A CA 1
ATOM 740 C C . GLU A 1 96 ? 2.504 107.424 20.584 1.00 40.91 104 GLU A C 1
ATOM 741 O O . GLU A 1 96 ? 2.843 107.016 21.656 1.00 35.69 104 GLU A O 1
ATOM 747 N N . MET A 1 97 ? 1.776 108.508 20.433 1.00 28.61 105 MET A N 1
ATOM 748 C CA . MET A 1 97 ? 1.340 109.255 21.580 1.00 36.16 105 MET A CA 1
ATOM 749 C C . MET A 1 97 ? 0.300 108.520 22.376 1.00 37.03 105 MET A C 1
ATOM 750 O O . MET A 1 97 ? -0.628 108.015 21.850 1.00 35.49 105 MET A O 1
ATOM 755 N N . PRO A 1 98 ? 0.563 108.546 23.767 1.00 38.48 106 PRO A N 1
ATOM 756 C CA . PRO A 1 98 ? -0.460 107.890 24.596 1.00 47.14 106 PRO A CA 1
ATOM 757 C C . PRO A 1 98 ? -1.774 108.660 24.682 1.00 49.50 106 PRO A C 1
ATOM 758 O O . PRO A 1 98 ? -2.831 108.021 24.768 1.00 40.55 106 PRO A O 1
ATOM 762 N N . GLU A 1 99 ? -1.754 110.000 24.673 1.00 44.76 107 GLU A N 1
ATOM 763 C CA . GLU A 1 99 ? -2.974 110.798 24.831 1.00 48.72 107 GLU A CA 1
ATOM 764 C C . GLU A 1 99 ? -2.917 112.021 23.924 1.00 46.46 107 GLU A C 1
ATOM 765 O O . GLU A 1 99 ? -2.160 112.959 24.194 1.00 62.16 107 GLU A O 1
ATOM 771 N N . LYS A 1 100 ? -3.752 112.041 22.894 1.00 32.09 108 LYS A N 1
ATOM 772 C CA .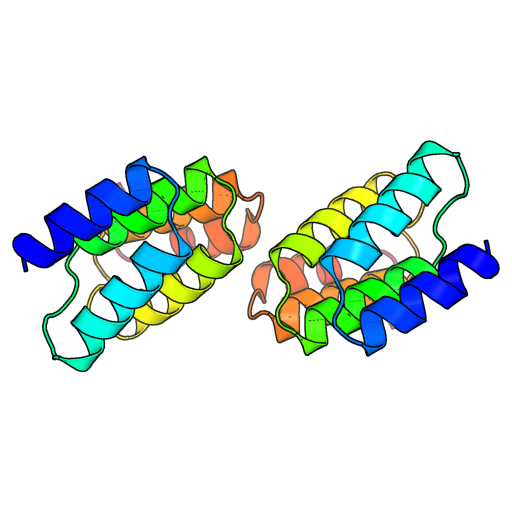 LYS A 1 100 ? -3.832 113.171 21.983 1.00 36.17 108 LYS A CA 1
ATOM 773 C C . LYS A 1 100 ? -4.939 114.125 22.434 1.00 40.04 108 LYS A C 1
ATOM 774 O O . LYS A 1 100 ? -5.821 113.755 23.213 1.00 42.34 108 LYS A O 1
ATOM 780 N N . ASP A 1 101 ? -4.883 115.369 21.949 1.00 33.74 109 ASP A N 1
ATOM 781 C CA . ASP A 1 101 ? -5.994 116.282 22.211 1.00 30.34 109 ASP A CA 1
ATOM 782 C C . ASP A 1 101 ? -6.460 116.956 20.926 1.00 30.58 109 ASP A C 1
ATOM 783 O O . ASP A 1 101 ? -6.025 116.565 19.836 1.00 23.70 109 ASP A O 1
ATOM 788 N N . VAL B 1 1 ? 26.318 118.027 -19.422 1.00 26.81 110 VAL B N 1
ATOM 789 C CA . VAL B 1 1 ? 25.814 117.345 -18.233 1.00 24.52 110 VAL B CA 1
ATOM 790 C C . VAL B 1 1 ? 26.958 116.684 -17.482 1.00 24.40 110 VAL B C 1
ATOM 791 O O . VAL B 1 1 ? 26.998 116.702 -16.244 1.00 25.40 110 VAL B O 1
ATOM 795 N N . VAL B 1 2 ? 27.898 116.084 -18.218 1.00 24.49 111 VAL B N 1
ATOM 796 C CA . VAL B 1 2 ? 29.047 115.451 -17.573 1.00 24.56 111 VAL B CA 1
ATOM 797 C C . VAL B 1 2 ? 29.858 116.484 -16.802 1.00 24.08 111 VAL B C 1
ATOM 798 O O . VAL B 1 2 ? 30.316 116.216 -15.684 1.00 23.16 111 VAL B O 1
ATOM 802 N N . THR B 1 3 ? 30.025 117.688 -17.363 1.00 22.57 112 THR B N 1
ATOM 803 C CA . THR B 1 3 ? 30.754 118.733 -16.645 1.00 22.26 112 THR B CA 1
ATOM 804 C C . THR B 1 3 ? 30.124 119.008 -15.284 1.00 27.01 112 THR B C 1
ATOM 805 O O . THR B 1 3 ? 30.804 118.996 -14.252 1.00 22.91 112 THR B O 1
ATOM 809 N N . TYR B 1 4 ? 28.818 119.293 -15.275 1.00 20.30 113 TYR B N 1
ATOM 810 C CA . TYR B 1 4 ? 28.106 119.515 -14.017 1.00 19.76 113 TYR B CA 1
ATOM 811 C C . TYR B 1 4 ? 28.203 118.302 -13.093 1.00 22.94 113 TYR B C 1
ATOM 812 O O . TYR B 1 4 ? 28.491 118.442 -11.900 1.00 21.87 113 TYR B O 1
ATOM 821 N N . ASN B 1 5 ? 27.956 117.099 -13.626 1.00 22.97 114 ASN B N 1
ATOM 822 C CA . ASN B 1 5 ? 28.013 115.902 -12.793 1.00 24.85 114 ASN B CA 1
ATOM 823 C C . ASN B 1 5 ? 29.391 115.738 -12.168 1.00 27.29 114 ASN B C 1
ATOM 824 O O . ASN B 1 5 ? 29.511 115.342 -11.002 1.00 21.38 114 ASN B O 1
ATOM 829 N N . THR B 1 6 ? 30.440 116.041 -12.933 1.00 21.60 115 THR B N 1
ATOM 830 C CA . THR B 1 6 ? 31.803 115.855 -12.441 1.00 20.89 115 THR B CA 1
ATOM 831 C C . THR B 1 6 ? 32.106 116.810 -11.289 1.00 20.97 115 THR B C 1
ATOM 832 O O . THR B 1 6 ? 32.635 116.398 -10.245 1.00 21.40 115 THR B O 1
ATOM 836 N N . LEU B 1 7 ? 31.771 118.093 -11.449 1.00 20.93 116 LEU B N 1
ATOM 837 C CA . LEU B 1 7 ? 32.060 119.040 -10.378 1.00 21.99 116 LEU B CA 1
ATOM 838 C C . LEU B 1 7 ? 31.127 118.837 -9.189 1.00 24.69 116 LEU B C 1
ATOM 839 O O . LEU B 1 7 ? 31.555 118.967 -8.036 1.00 21.82 116 LEU B O 1
ATOM 844 N N . ILE B 1 8 ? 29.849 118.536 -9.436 1.00 20.32 117 ILE B N 1
ATOM 845 C CA . ILE B 1 8 ? 28.950 118.265 -8.309 1.00 17.88 117 ILE B CA 1
ATOM 846 C C . ILE B 1 8 ? 29.461 117.076 -7.500 1.00 20.79 117 ILE B C 1
ATOM 847 O O . ILE B 1 8 ? 29.483 117.112 -6.261 1.00 24.78 117 ILE B O 1
ATOM 852 N N . ASP B 1 9 ? 29.929 116.026 -8.178 1.00 18.59 118 ASP B N 1
ATOM 853 C CA . ASP B 1 9 ? 30.451 114.870 -7.444 1.00 20.52 118 ASP B CA 1
ATOM 854 C C . ASP B 1 9 ? 31.683 115.241 -6.630 1.00 22.98 118 ASP B C 1
ATOM 855 O O . ASP B 1 9 ? 31.822 114.823 -5.473 1.00 23.94 118 ASP B O 1
ATOM 860 N N . GLY B 1 10 ? 32.592 116.027 -7.214 1.00 21.69 119 GLY B N 1
ATOM 861 C CA . GLY B 1 10 ? 33.765 116.459 -6.460 1.00 21.78 119 GLY B CA 1
ATOM 862 C C . GLY B 1 10 ? 33.406 117.249 -5.214 1.00 23.75 119 GLY B C 1
ATOM 863 O O . GLY B 1 10 ? 33.988 117.041 -4.146 1.00 23.70 119 GLY B O 1
ATOM 864 N N . LEU B 1 11 ? 32.442 118.160 -5.335 1.00 19.37 120 LEU B N 1
ATOM 865 C CA . LEU B 1 11 ? 32.025 118.955 -4.186 1.00 21.22 120 LEU B CA 1
ATOM 866 C C . LEU B 1 11 ? 31.367 118.080 -3.129 1.00 23.02 120 LEU B C 1
ATOM 867 O O . LEU B 1 11 ? 31.583 118.285 -1.930 1.00 24.20 120 LEU B O 1
ATOM 872 N N . CYS B 1 12 ? 30.556 117.112 -3.555 1.00 20.26 121 CYS B N 1
ATOM 873 C CA . CYS B 1 12 ? 29.897 116.211 -2.613 1.00 17.59 121 CYS B CA 1
ATOM 874 C C . CYS B 1 12 ? 30.909 115.345 -1.870 1.00 21.29 121 CYS B C 1
ATOM 875 O O . CYS B 1 12 ? 30.836 115.198 -0.641 1.00 23.83 121 CYS B O 1
ATOM 878 N N . LYS B 1 13 ? 31.867 114.765 -2.597 1.00 20.66 122 LYS B N 1
ATOM 879 C CA . LYS B 1 13 ? 32.888 113.964 -1.928 1.00 22.67 122 LYS B CA 1
ATOM 880 C C . LYS B 1 13 ? 33.708 114.803 -0.961 1.00 29.74 122 LYS B C 1
ATOM 881 O O . LYS B 1 13 ? 34.212 114.279 0.040 1.00 29.23 122 LYS B O 1
ATOM 887 N N . ALA B 1 14 ? 33.848 116.104 -1.224 1.00 24.74 123 ALA B N 1
ATOM 888 C CA . ALA B 1 14 ? 34.560 116.985 -0.307 1.00 25.68 123 ALA B CA 1
ATOM 889 C C . ALA B 1 14 ? 33.673 117.545 0.799 1.00 29.19 123 ALA B C 1
ATOM 890 O O . ALA B 1 14 ? 34.166 118.303 1.643 1.00 29.79 123 ALA B O 1
ATOM 892 N N . GLY B 1 15 ? 32.384 117.208 0.816 1.00 25.83 124 GLY B N 1
ATOM 893 C CA . GLY B 1 15 ? 31.488 117.738 1.827 1.00 25.00 124 GLY B CA 1
ATOM 894 C C . GLY B 1 15 ? 31.048 119.170 1.623 1.00 30.57 124 GLY B C 1
ATOM 895 O O . GLY B 1 15 ? 30.511 119.781 2.556 1.00 27.15 124 GLY B O 1
ATOM 896 N N . LYS B 1 16 ? 31.244 119.728 0.430 1.00 23.65 125 LYS B N 1
ATOM 897 C CA . LYS B 1 16 ? 30.860 121.112 0.154 1.00 23.13 125 LYS B CA 1
ATOM 898 C C . LYS B 1 16 ? 29.438 121.131 -0.402 1.00 26.44 125 LYS B C 1
ATOM 899 O O . LYS B 1 16 ? 29.189 121.388 -1.583 1.00 24.78 125 LYS B O 1
ATOM 905 N N . LEU B 1 17 ? 28.485 120.845 0.494 1.00 21.82 126 LEU B N 1
ATOM 906 C CA . LEU B 1 17 ? 27.121 120.564 0.042 1.00 24.55 126 LEU B CA 1
ATOM 907 C C . LEU B 1 17 ? 26.354 121.826 -0.323 1.00 27.84 126 LEU B C 1
ATOM 908 O O . LEU B 1 17 ? 25.494 121.784 -1.207 1.00 27.21 126 LEU B O 1
ATOM 913 N N . ASP B 1 18 ? 26.627 122.949 0.343 1.00 26.74 127 ASP B N 1
ATOM 914 C CA . ASP B 1 18 ? 25.984 124.190 -0.066 1.00 30.33 127 ASP B CA 1
ATOM 915 C C . ASP B 1 18 ? 26.424 124.592 -1.467 1.00 26.67 127 ASP B C 1
ATOM 916 O O . ASP B 1 18 ? 25.605 125.038 -2.279 1.00 27.44 127 ASP B O 1
ATOM 921 N N . GLU B 1 19 ? 27.706 124.408 -1.784 1.00 25.97 128 GLU B N 1
ATOM 922 C CA . GLU B 1 19 ? 28.159 124.721 -3.136 1.00 25.26 128 GLU B CA 1
ATOM 923 C C . GLU B 1 19 ? 27.596 123.729 -4.148 1.00 22.05 128 GLU B C 1
ATOM 924 O O . GLU B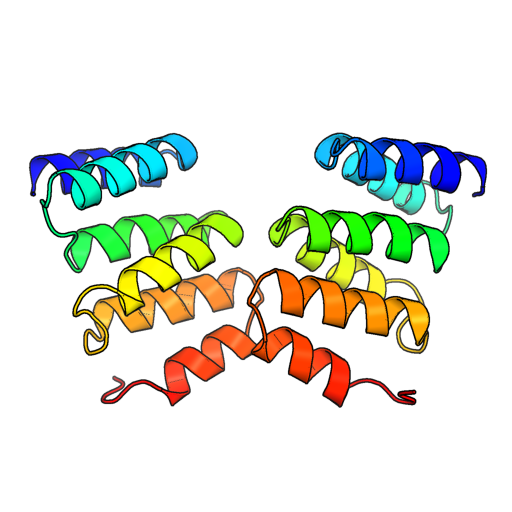 1 19 ? 27.240 124.117 -5.271 1.00 25.28 128 GLU B O 1
ATOM 930 N N . ALA B 1 20 ? 27.508 122.451 -3.770 1.00 21.30 129 ALA B N 1
ATOM 931 C CA . ALA B 1 20 ? 26.921 121.462 -4.672 1.00 24.21 129 ALA B CA 1
ATOM 932 C C . ALA B 1 20 ? 25.464 121.784 -4.960 1.00 23.26 129 ALA B C 1
ATOM 933 O O . ALA B 1 20 ? 25.003 121.641 -6.099 1.00 24.35 129 ALA B O 1
ATOM 935 N N . LEU B 1 21 ? 24.718 122.223 -3.940 1.00 23.85 130 LEU B N 1
ATOM 936 C CA . LEU B 1 21 ? 23.315 122.555 -4.162 1.00 25.25 130 LEU B CA 1
ATOM 937 C C . LEU B 1 21 ? 23.176 123.719 -5.135 1.00 25.36 130 LEU B C 1
ATOM 938 O O . LEU B 1 21 ? 22.328 123.685 -6.033 1.00 26.87 130 LEU B O 1
ATOM 943 N N . LYS B 1 22 ? 24.008 124.730 -4.994 1.00 23.11 131 LYS B N 1
ATOM 944 C CA . LYS B 1 22 ? 23.940 125.876 -5.878 1.00 28.46 131 LYS B CA 1
ATOM 945 C C . LYS B 1 22 ? 24.191 125.473 -7.309 1.00 27.94 131 LYS B C 1
ATOM 946 O O . LYS B 1 22 ? 23.576 125.967 -8.197 1.00 28.17 131 LYS B O 1
ATOM 952 N N . LEU B 1 23 ? 25.110 124.562 -7.509 1.00 21.47 132 LEU B N 1
ATOM 953 C CA . LEU B 1 23 ? 25.399 124.086 -8.843 1.00 24.49 132 LEU B CA 1
ATOM 954 C C . LEU B 1 23 ? 24.243 123.239 -9.413 1.00 24.54 132 LEU B C 1
ATOM 955 O O . LEU B 1 23 ? 23.933 123.279 -10.569 1.00 24.51 132 LEU B O 1
ATOM 960 N N . PHE B 1 24 ? 23.611 122.472 -8.557 1.00 21.85 133 PHE B N 1
ATOM 961 C CA . PHE B 1 24 ? 22.500 121.658 -8.940 1.00 22.50 133 PHE B CA 1
ATOM 962 C C . PHE B 1 24 ? 21.359 122.581 -9.357 1.00 28.20 133 PHE B C 1
ATOM 963 O O . PHE B 1 24 ? 20.751 122.387 -10.359 1.00 26.17 133 PHE B O 1
ATOM 971 N N . GLU B 1 25 ? 21.103 123.599 -8.566 1.00 24.50 134 GLU B N 1
ATOM 972 C CA . GLU B 1 25 ? 20.063 124.562 -8.913 1.00 28.53 134 GLU B CA 1
ATOM 973 C C . GLU B 1 25 ? 20.365 125.251 -10.237 1.00 30.33 134 GLU B C 1
ATOM 974 O O . GLU B 1 25 ? 19.466 125.430 -11.066 1.00 29.38 134 GLU B O 1
ATOM 980 N N . GLU B 1 26 ? 21.624 125.634 -10.459 1.00 28.16 135 GLU B N 1
ATOM 981 C CA . GLU B 1 26 ? 22.001 126.276 -11.719 1.00 27.52 135 GLU B CA 1
ATOM 982 C C . GLU B 1 26 ? 21.739 125.353 -12.905 1.00 28.35 135 GLU B C 1
ATOM 983 O O . GLU B 1 26 ? 21.171 125.765 -13.926 1.00 27.92 135 GLU B O 1
ATOM 989 N N . MET B 1 27 ? 22.159 124.092 -12.783 1.00 25.69 136 MET B N 1
ATOM 990 C CA . MET B 1 27 ? 21.848 123.060 -13.768 1.00 27.01 136 MET B CA 1
ATOM 991 C C . MET B 1 27 ? 20.371 123.058 -14.142 1.00 28.59 136 MET B C 1
ATOM 992 O O . MET B 1 27 ? 20.003 123.180 -15.319 1.00 29.83 136 MET B O 1
ATOM 997 N N . VAL B 1 28 ? 19.507 122.907 -13.136 1.00 25.74 137 VAL B N 1
ATOM 998 C CA . VAL B 1 28 ? 18.065 122.866 -13.357 1.00 32.86 137 VAL B CA 1
ATOM 999 C C . VAL B 1 28 ? 17.572 124.149 -14.020 1.00 32.10 137 VAL B C 1
ATOM 1000 O O . VAL B 1 28 ? 16.744 124.104 -14.938 1.00 32.97 137 VAL B O 1
ATOM 1004 N N . GLU B 1 29 ? 18.053 125.308 -13.558 1.00 27.19 138 GLU B N 1
ATOM 1005 C CA . GLU B 1 29 ? 17.567 126.579 -14.104 1.00 29.73 138 GLU B CA 1
ATOM 1006 C C . GLU B 1 29 ? 17.913 126.723 -15.581 1.00 30.63 138 GLU B C 1
ATOM 1007 O O . GLU B 1 29 ? 17.146 127.316 -16.350 1.00 33.50 138 GLU B O 1
ATOM 1013 N N . LYS B 1 30 ? 19.075 126.222 -15.989 1.00 29.53 139 LYS B N 1
ATOM 1014 C CA . LYS B 1 30 ? 19.490 126.320 -17.383 1.00 29.59 139 LYS B CA 1
ATOM 1015 C C . LYS B 1 30 ? 18.763 125.334 -18.285 1.00 33.13 139 LYS B C 1
ATOM 1016 O O . LYS B 1 30 ? 18.868 125.448 -19.512 1.00 34.57 139 LYS B O 1
ATOM 1022 N N . GLY B 1 31 ? 18.016 124.389 -17.716 1.00 29.33 140 GLY B N 1
ATOM 1023 C CA . GLY B 1 31 ? 17.422 123.322 -18.489 1.00 31.22 140 GLY B CA 1
ATOM 1024 C C . GLY B 1 31 ? 18.328 122.137 -18.731 1.00 40.61 140 GLY B C 1
ATOM 1025 O O . GLY B 1 31 ? 18.021 121.312 -19.597 1.00 40.33 140 GLY B O 1
ATOM 1026 N N . ILE B 1 32 ? 19.436 122.032 -18.002 1.00 42.28 141 ILE B N 1
ATOM 1027 C CA . ILE B 1 32 ? 20.356 120.898 -18.121 1.00 44.36 141 ILE B CA 1
ATOM 1028 C C . ILE B 1 32 ? 19.887 119.872 -17.091 1.00 51.66 141 ILE B C 1
ATOM 1029 O O . ILE B 1 32 ? 20.270 119.927 -15.920 1.00 53.88 141 ILE B O 1
ATOM 1034 N N . LYS B 1 33 ? 19.024 119.000 -17.519 1.00 37.59 142 LYS B N 1
ATOM 1035 C CA . LYS B 1 33 ? 18.418 117.986 -16.710 1.00 39.91 142 LYS B CA 1
ATOM 1036 C C . LYS B 1 33 ? 19.301 117.101 -15.797 1.00 34.67 142 LYS B C 1
ATOM 1037 O O . LYS B 1 33 ? 20.068 116.344 -16.322 1.00 32.95 142 LYS B O 1
ATOM 1043 N N . PRO B 1 34 ? 19.178 117.169 -14.463 1.00 34.04 143 PRO B N 1
ATOM 1044 C CA . PRO B 1 34 ? 19.967 116.207 -13.687 1.00 26.26 143 PRO B CA 1
ATOM 1045 C C . PRO B 1 34 ? 19.595 114.789 -14.075 1.00 32.41 143 PRO B C 1
ATOM 1046 O O . PRO B 1 34 ? 18.446 114.514 -14.427 1.00 38.05 143 PRO B O 1
ATOM 1050 N N . ASP B 1 35 ? 20.569 113.885 -14.031 1.00 30.24 144 ASP B N 1
ATOM 1051 C CA . ASP B 1 35 ? 20.266 112.492 -14.330 1.00 31.00 144 ASP B CA 1
ATOM 1052 C C . ASP B 1 35 ? 20.526 111.630 -13.094 1.00 28.43 144 ASP B C 1
ATOM 1053 O O . ASP B 1 35 ? 20.714 112.146 -11.984 1.00 25.89 144 ASP B O 1
ATOM 1058 N N . GLU B 1 36 ? 20.515 110.304 -13.275 1.00 30.68 145 GLU B N 1
ATOM 1059 C CA . GLU B 1 36 ? 20.625 109.430 -12.109 1.00 31.08 145 GLU B CA 1
ATOM 1060 C C . GLU B 1 36 ? 21.973 109.593 -11.421 1.00 28.08 145 GLU B C 1
ATOM 1061 O O . GLU B 1 36 ? 22.074 109.420 -10.201 1.00 26.84 145 GLU B O 1
ATOM 1067 N N . PHE B 1 37 ? 23.013 109.961 -12.175 1.00 25.43 146 PHE B N 1
ATOM 1068 C CA . PHE B 1 37 ? 24.318 110.193 -11.563 1.00 25.54 146 PHE B CA 1
ATOM 1069 C C . PHE B 1 37 ? 24.319 111.455 -10.709 1.00 22.74 146 PHE B C 1
ATOM 1070 O O . PHE B 1 37 ? 24.902 111.462 -9.617 1.00 23.58 146 PHE B O 1
ATOM 1078 N N . THR B 1 38 ? 23.685 112.530 -11.193 1.00 21.63 147 THR B N 1
ATOM 1079 C CA . THR B 1 38 ? 23.563 113.753 -10.402 1.00 20.20 147 THR B CA 1
ATOM 1080 C C . THR B 1 38 ? 22.883 113.472 -9.072 1.00 26.49 147 THR B C 1
ATOM 1081 O O . THR B 1 38 ? 23.386 113.849 -8.006 1.00 21.14 147 THR B O 1
ATOM 1085 N N . PHE B 1 39 ? 21.714 112.830 -9.127 1.00 22.29 148 PHE B N 1
ATOM 1086 C CA . PHE B 1 39 ? 20.963 112.527 -7.915 1.00 22.38 148 PHE B CA 1
ATOM 1087 C C . PHE B 1 39 ? 21.745 111.605 -6.995 1.00 26.28 148 PHE B C 1
ATOM 1088 O O . PHE B 1 39 ? 21.757 111.806 -5.774 1.00 23.44 148 PHE B O 1
ATOM 1096 N N . SER B 1 40 ? 22.402 110.585 -7.561 1.00 23.23 149 SER B N 1
ATOM 1097 C CA . SER B 1 40 ? 23.138 109.619 -6.749 1.00 27.80 149 SER B CA 1
ATOM 1098 C C . SER B 1 40 ? 24.279 110.282 -5.986 1.00 28.93 149 SER B C 1
ATOM 1099 O O . SER B 1 40 ? 24.447 110.039 -4.785 1.00 27.17 149 SER B O 1
ATOM 1102 N N . SER B 1 41 ? 25.074 111.125 -6.666 1.00 24.05 150 SER B N 1
ATOM 1103 C CA . SER B 1 41 ? 26.160 111.849 -6.002 1.00 23.27 150 SER B CA 1
ATOM 1104 C C . SER B 1 41 ? 25.657 112.653 -4.809 1.00 25.63 150 SER B C 1
ATOM 1105 O O . SER B 1 41 ? 26.219 112.583 -3.709 1.00 22.86 150 SER B O 1
ATOM 1108 N N . VAL B 1 42 ? 24.612 113.454 -5.008 1.00 20.32 151 VAL B N 1
ATOM 1109 C CA . VAL B 1 42 ? 24.170 114.329 -3.934 1.00 17.96 151 VAL B CA 1
ATOM 1110 C C . VAL B 1 42 ? 23.577 113.512 -2.789 1.00 18.90 151 VAL B C 1
ATOM 1111 O O . VAL B 1 42 ? 23.894 113.740 -1.617 1.00 22.13 151 VAL B O 1
ATOM 1115 N N . LEU B 1 43 ? 22.713 112.548 -3.109 1.00 20.37 152 LEU B N 1
ATOM 1116 C CA . LEU B 1 43 ? 22.033 111.807 -2.040 1.00 21.29 152 LEU B CA 1
ATOM 1117 C C . LEU B 1 43 ? 23.006 110.937 -1.251 1.00 23.33 152 LEU B C 1
ATOM 1118 O O . LEU B 1 43 ? 22.834 110.750 -0.039 1.00 21.94 152 LEU B O 1
ATOM 1123 N N . LYS B 1 44 ? 24.037 110.408 -1.916 1.00 23.86 153 LYS B N 1
ATOM 1124 C CA . LYS B 1 44 ? 25.061 109.638 -1.216 1.00 25.28 153 LYS B CA 1
ATOM 1125 C C . LYS B 1 44 ? 25.794 110.494 -0.187 1.00 25.68 153 LYS B C 1
ATOM 1126 O O . LYS B 1 44 ? 26.021 110.057 0.949 1.00 25.85 153 LYS B O 1
ATOM 1132 N N . ALA B 1 45 ? 26.167 111.721 -0.565 1.00 23.51 154 ALA B N 1
ATOM 1133 C CA . ALA B 1 45 ? 26.820 112.615 0.387 1.00 23.34 154 ALA B CA 1
ATOM 1134 C C . ALA B 1 45 ? 25.872 113.035 1.497 1.00 21.86 154 ALA B C 1
ATOM 1135 O O . ALA B 1 45 ? 26.288 113.169 2.654 1.00 24.72 154 ALA B O 1
ATOM 1137 N N . CYS B 1 46 ? 24.596 113.264 1.167 1.00 20.85 155 CYS B N 1
ATOM 1138 C CA . CYS B 1 46 ? 23.625 113.595 2.204 1.00 22.29 155 CYS B CA 1
ATOM 1139 C C . CYS B 1 46 ? 23.525 112.478 3.232 1.00 24.45 155 CYS B C 1
ATOM 1140 O O . CYS B 1 46 ? 23.468 112.740 4.434 1.00 24.99 155 CYS B O 1
ATOM 1143 N N . ALA B 1 47 ? 23.478 111.227 2.766 1.00 24.01 156 ALA B N 1
ATOM 1144 C CA . ALA B 1 47 ? 23.425 110.089 3.681 1.00 24.68 156 ALA B CA 1
ATOM 1145 C C . ALA B 1 47 ? 24.689 110.003 4.521 1.00 34.12 156 ALA B C 1
ATOM 1146 O O . ALA B 1 47 ? 24.627 109.763 5.737 1.00 28.49 156 ALA B O 1
ATOM 1148 N N . ARG B 1 48 ? 25.849 110.199 3.884 1.00 25.54 157 ARG B N 1
ATOM 1149 C CA . ARG B 1 48 ? 27.120 110.100 4.587 1.00 27.76 157 ARG B CA 1
ATOM 1150 C C . ARG B 1 48 ? 27.254 111.169 5.657 1.00 28.39 157 ARG B C 1
ATOM 1151 O O . ARG B 1 48 ? 27.823 110.907 6.726 1.00 31.17 157 ARG B O 1
ATOM 1159 N N . LEU B 1 49 ? 26.710 112.363 5.414 1.00 23.94 158 LEU B N 1
ATOM 1160 C CA . LEU B 1 49 ? 26.931 113.511 6.283 1.00 24.03 158 LEU B CA 1
ATOM 1161 C C . LEU B 1 49 ? 25.708 113.920 7.091 1.00 26.09 158 LEU B C 1
ATOM 1162 O O . LEU B 1 49 ? 25.768 114.929 7.804 1.00 28.88 158 LEU B O 1
ATOM 1167 N N . GLY B 1 50 ? 24.611 113.170 7.019 1.00 28.32 159 GLY B N 1
ATOM 1168 C CA . GLY B 1 50 ? 23.414 113.542 7.756 1.00 27.54 159 GLY B CA 1
ATOM 1169 C C . GLY B 1 50 ? 22.751 114.815 7.277 1.00 29.30 159 GLY B C 1
ATOM 1170 O O . GLY B 1 50 ? 22.119 115.517 8.071 1.00 27.17 159 GLY B O 1
ATOM 1171 N N . ALA B 1 51 ? 22.873 115.133 5.986 1.00 23.69 160 ALA B N 1
ATOM 1172 C CA . ALA B 1 51 ? 22.353 116.387 5.443 1.00 22.77 160 ALA B CA 1
ATOM 1173 C C . ALA B 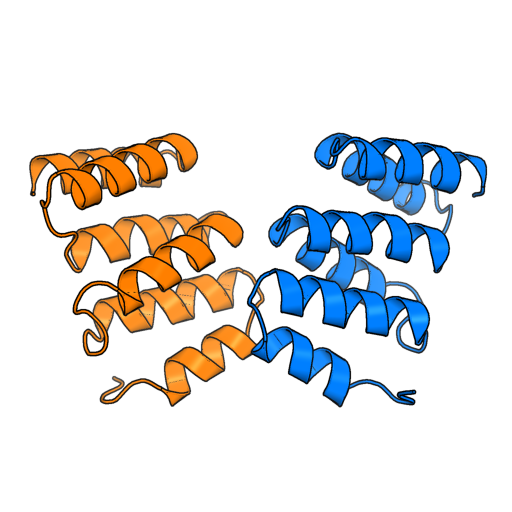1 51 ? 20.888 116.198 5.049 1.00 24.30 160 ALA B C 1
ATOM 1174 O O . ALA B 1 51 ? 20.503 116.145 3.875 1.00 22.87 160 ALA B O 1
ATOM 1176 N N . LEU B 1 52 ? 20.066 116.101 6.087 1.00 23.90 161 LEU B N 1
ATOM 1177 C CA . LEU B 1 52 ? 18.647 115.826 5.920 1.00 21.51 161 LEU B CA 1
ATOM 1178 C C . LEU B 1 52 ? 17.933 116.929 5.135 1.00 23.20 161 LEU B C 1
ATOM 1179 O O . LEU B 1 52 ? 17.069 116.645 4.295 1.00 21.85 161 LEU B O 1
ATOM 1184 N N . GLU B 1 53 ? 18.247 118.191 5.416 1.00 20.72 162 GLU B N 1
ATOM 1185 C CA . GLU B 1 53 ? 17.554 119.274 4.729 1.00 22.06 162 GLU B CA 1
ATOM 1186 C C . GLU B 1 53 ? 17.847 119.245 3.237 1.00 20.18 162 GLU B C 1
ATOM 1187 O O . GLU B 1 53 ? 16.938 119.409 2.417 1.00 23.32 162 GLU B O 1
ATOM 1193 N N . LEU B 1 54 ? 19.103 119.011 2.866 1.00 24.03 163 LEU B N 1
ATOM 1194 C CA . LEU B 1 54 ? 19.431 118.924 1.444 1.00 24.56 163 LEU B CA 1
ATOM 1195 C C . LEU B 1 54 ? 18.800 117.689 0.817 1.00 21.80 163 LEU B C 1
ATOM 1196 O O . LEU B 1 54 ? 18.287 117.753 -0.304 1.00 21.60 163 LEU B O 1
ATOM 1201 N N . GLY B 1 55 ? 18.804 116.557 1.530 1.00 19.60 164 GLY B N 1
ATOM 1202 C CA . GLY B 1 55 ? 18.178 115.360 0.983 1.00 22.38 164 GLY B CA 1
ATOM 1203 C C . GLY B 1 55 ? 16.702 115.549 0.701 1.00 24.46 164 GLY B C 1
ATOM 1204 O O . GLY B 1 55 ? 16.192 115.104 -0.334 1.00 20.96 164 GLY B O 1
ATOM 1205 N N . LYS B 1 56 ? 15.989 116.207 1.619 1.00 19.58 165 LYS B N 1
ATOM 1206 C CA . LYS B 1 56 ? 14.577 116.497 1.401 1.00 22.86 165 LYS B CA 1
ATOM 1207 C C . LYS B 1 56 ? 14.387 117.412 0.196 1.00 21.66 165 LYS B C 1
ATOM 1208 O O . LYS B 1 56 ? 13.467 117.211 -0.604 1.00 22.94 165 LYS B O 1
ATOM 1214 N N . GLN B 1 57 ? 15.253 118.418 0.047 1.00 20.94 166 GLN B N 1
ATOM 1215 C CA . GLN B 1 57 ? 15.170 119.298 -1.122 1.00 23.16 166 GLN B CA 1
ATOM 1216 C C . GLN B 1 57 ? 15.359 118.523 -2.415 1.00 23.07 166 GLN B C 1
ATOM 1217 O O . GLN B 1 57 ? 14.626 118.733 -3.389 1.00 21.98 166 GLN B O 1
ATOM 1223 N N . ILE B 1 58 ? 16.362 117.644 -2.455 1.00 23.40 167 ILE B N 1
ATOM 1224 C CA . ILE B 1 58 ? 16.612 116.848 -3.654 1.00 22.12 167 ILE B CA 1
ATOM 1225 C C . ILE B 1 58 ? 15.417 115.953 -3.963 1.00 22.85 167 ILE B C 1
ATOM 1226 O O . ILE B 1 58 ? 15.019 115.804 -5.124 1.00 23.12 167 ILE B O 1
ATOM 1231 N N . HIS B 1 59 ? 14.819 115.350 -2.932 1.00 18.73 168 HIS B N 1
ATOM 1232 C CA . HIS B 1 59 ? 13.594 114.576 -3.121 1.00 20.17 168 HIS B CA 1
ATOM 1233 C C . HIS B 1 59 ? 12.548 115.399 -3.870 1.00 21.68 168 HIS B C 1
ATOM 1234 O O . HIS B 1 59 ? 11.909 114.907 -4.808 1.00 24.76 168 HIS B O 1
ATOM 1241 N N . GLY B 1 60 ? 12.381 116.664 -3.476 1.00 24.63 169 GLY B N 1
ATOM 1242 C CA . GLY B 1 60 ? 11.447 117.538 -4.173 1.00 29.91 169 GLY B CA 1
ATOM 1243 C C . GLY B 1 60 ? 11.735 117.649 -5.659 1.00 33.10 169 GLY B C 1
ATOM 1244 O O . GLY B 1 60 ? 10.815 117.645 -6.479 1.00 35.58 169 GLY B O 1
ATOM 1245 N N . TYR B 1 61 ? 13.017 117.735 -6.027 1.00 28.15 170 TYR B N 1
ATOM 1246 C CA . TYR B 1 61 ? 13.387 117.779 -7.439 1.00 31.25 170 TYR B CA 1
ATOM 1247 C C . TYR B 1 61 ? 13.146 116.452 -8.146 1.00 37.22 170 TYR B C 1
ATOM 1248 O O . TYR B 1 61 ? 12.828 116.443 -9.343 1.00 35.80 170 TYR B O 1
ATOM 1257 N N . VAL B 1 62 ? 13.320 115.326 -7.448 1.00 29.70 171 VAL B N 1
ATOM 1258 C CA . VAL B 1 62 ? 13.102 114.030 -8.084 1.00 29.52 171 VAL B CA 1
ATOM 1259 C C . VAL B 1 62 ? 11.683 113.945 -8.624 1.00 37.70 171 VAL B C 1
ATOM 1260 O O . VAL B 1 62 ? 11.457 113.497 -9.757 1.00 38.29 171 VAL B O 1
ATOM 1264 N N . ILE B 1 63 ? 10.754 114.386 -7.794 1.00 36.66 172 ILE B N 1
ATOM 1265 C CA . ILE B 1 63 ? 9.358 114.372 -8.121 1.00 46.97 172 ILE B CA 1
ATOM 1266 C C . ILE B 1 63 ? 9.096 115.310 -9.281 1.00 57.90 172 ILE B C 1
ATOM 1267 O O . ILE B 1 63 ? 8.351 114.969 -10.151 1.00 66.80 172 ILE B O 1
ATOM 1272 N N . LYS B 1 64 ? 9.736 116.466 -9.306 1.00 52.34 173 LYS B N 1
ATOM 1273 C CA . LYS B 1 64 ? 9.588 117.409 -10.408 1.00 54.54 173 LYS B CA 1
ATOM 1274 C C . LYS B 1 64 ? 10.210 116.901 -11.718 1.00 53.22 173 LYS B C 1
ATOM 1275 O O . LYS B 1 64 ? 9.624 116.998 -12.757 1.00 53.61 173 LYS B O 1
ATOM 1281 N N . SER B 1 65 ? 11.412 116.366 -11.657 1.00 51.36 174 SER B N 1
ATOM 1282 C CA . SER B 1 65 ? 12.067 115.845 -12.830 1.00 60.67 174 SER B CA 1
ATOM 1283 C C . SER B 1 65 ? 11.385 114.538 -13.268 1.00 62.87 174 SER B C 1
ATOM 1284 O O . SER B 1 65 ? 10.418 114.110 -12.689 1.00 61.90 174 SER B O 1
ATOM 1287 N N . GLY B 1 66 ? 11.846 113.820 -14.261 1.00 58.96 175 GLY B N 1
ATOM 1288 C CA . GLY B 1 66 ? 11.082 112.617 -14.546 1.00 60.03 175 GLY B CA 1
ATOM 1289 C C . GLY B 1 66 ? 11.640 111.331 -14.009 1.00 55.84 175 GLY B C 1
ATOM 1290 O O . GLY B 1 66 ? 11.842 110.384 -14.742 1.00 57.44 175 GLY B O 1
ATOM 1291 N N . PHE B 1 67 ? 11.894 111.303 -12.720 1.00 60.69 176 PHE B N 1
ATOM 1292 C CA . PHE B 1 67 ? 12.533 110.153 -12.117 1.00 63.48 176 PHE B CA 1
ATOM 1293 C C . PHE B 1 67 ? 11.730 109.315 -11.146 1.00 74.73 176 PHE B C 1
ATOM 1294 O O . PHE B 1 67 ? 12.294 108.634 -10.312 1.00 67.32 176 PHE B O 1
ATOM 1302 N N . GLU B 1 68 ? 10.416 109.355 -11.283 1.00 83.34 177 GLU B N 1
ATOM 1303 C CA . GLU B 1 68 ? 9.536 108.574 -10.430 1.00 90.11 177 GLU B CA 1
ATOM 1304 C C . GLU B 1 68 ? 9.757 107.093 -10.605 1.00 88.41 177 GLU B C 1
ATOM 1305 O O . GLU B 1 68 ? 9.367 106.317 -9.750 1.00 92.34 177 GLU B O 1
ATOM 1311 N N . SER B 1 69 ? 10.375 106.679 -11.698 1.00 81.06 178 SER B N 1
ATOM 1312 C CA . SER B 1 69 ? 10.576 105.250 -11.906 1.00 76.70 178 SER B CA 1
ATOM 1313 C C . SER B 1 69 ? 12.016 104.768 -11.915 1.00 69.11 178 SER B C 1
ATOM 1314 O O . SER B 1 69 ? 12.270 103.622 -12.316 1.00 72.41 178 SER B O 1
ATOM 1317 N N . ASN B 1 70 ? 12.946 105.606 -11.494 1.00 44.16 179 ASN B N 1
ATOM 1318 C CA . ASN B 1 70 ? 14.309 105.179 -11.511 1.00 37.74 179 ASN B CA 1
ATOM 1319 C C . ASN B 1 70 ? 14.690 104.474 -10.213 1.00 38.79 179 ASN B C 1
ATOM 1320 O O . ASN B 1 70 ? 14.668 105.067 -9.175 1.00 31.31 179 ASN B O 1
ATOM 1325 N N . VAL B 1 71 ? 15.039 103.204 -10.305 1.00 34.59 180 VAL B N 1
ATOM 1326 C CA . VAL B 1 71 ? 15.371 102.428 -9.127 1.00 27.87 180 VAL B CA 1
ATOM 1327 C C . VAL B 1 71 ? 16.628 102.896 -8.416 1.00 27.00 180 VAL B C 1
ATOM 1328 O O . VAL B 1 71 ? 16.692 102.908 -7.226 1.00 30.77 180 VAL B O 1
ATOM 1332 N N . VAL B 1 72 ? 17.626 103.277 -9.169 1.00 25.54 181 VAL B N 1
ATOM 1333 C CA . VAL B 1 72 ? 18.873 103.757 -8.583 1.00 24.42 181 VAL B CA 1
ATOM 1334 C C . VAL B 1 72 ? 18.614 105.000 -7.743 1.00 24.16 181 VAL B C 1
ATOM 1335 O O . VAL B 1 72 ? 19.092 105.119 -6.608 1.00 25.20 181 VAL B O 1
ATOM 1339 N N . VAL B 1 73 ? 17.834 105.936 -8.283 1.00 24.91 182 VAL B N 1
ATOM 1340 C CA . VAL B 1 73 ? 17.555 107.169 -7.553 1.00 25.12 182 VAL B CA 1
ATOM 1341 C C . VAL B 1 73 ? 16.707 106.884 -6.317 1.00 22.65 182 VAL B C 1
ATOM 1342 O O . VAL B 1 73 ? 16.958 107.432 -5.238 1.00 23.79 182 VAL B O 1
ATOM 1346 N N . TYR B 1 74 ? 15.692 106.032 -6.445 1.00 25.19 183 TYR B N 1
ATOM 1347 C CA . TYR B 1 74 ? 14.853 105.773 -5.283 1.00 24.92 183 TYR B CA 1
ATOM 1348 C C . TYR B 1 74 ? 15.584 104.948 -4.230 1.00 21.99 183 TYR B C 1
ATOM 1349 O O . TYR B 1 74 ? 15.373 105.160 -3.031 1.00 23.69 183 TYR B O 1
ATOM 1358 N N . ASN B 1 75 ? 16.468 104.038 -4.637 1.00 21.09 184 ASN B N 1
ATOM 1359 C CA . ASN B 1 75 ? 17.331 103.383 -3.655 1.00 24.61 184 ASN B CA 1
ATOM 1360 C C . ASN B 1 75 ? 18.192 104.395 -2.908 1.00 25.37 184 ASN B C 1
ATOM 1361 O O . ASN B 1 75 ? 18.385 104.280 -1.690 1.00 22.73 184 ASN B O 1
ATOM 1366 N N . ALA B 1 76 ? 18.728 105.389 -3.616 1.00 22.45 185 ALA B N 1
ATOM 1367 C CA . ALA B 1 76 ? 19.539 106.405 -2.947 1.00 22.91 185 ALA B CA 1
ATOM 1368 C C . ALA B 1 76 ? 18.705 107.261 -1.995 1.00 21.41 185 ALA B C 1
ATOM 1369 O O . ALA B 1 76 ? 19.205 107.684 -0.942 1.00 20.51 185 ALA B O 1
ATOM 1371 N N . LEU B 1 77 ? 17.439 107.522 -2.332 1.00 19.80 186 LEU B N 1
ATOM 1372 C CA . LEU B 1 77 ? 16.562 108.247 -1.411 1.00 20.87 186 LEU B CA 1
ATOM 1373 C C . LEU B 1 77 ? 16.340 107.451 -0.129 1.00 20.72 186 LEU B C 1
ATOM 1374 O O . LEU B 1 77 ? 16.426 107.993 0.983 1.00 20.61 186 LEU B O 1
ATOM 1379 N N . ILE B 1 78 ? 16.044 106.156 -0.273 1.00 20.55 187 ILE B N 1
ATOM 1380 C CA . ILE B 1 78 ? 15.839 105.305 0.901 1.00 20.38 187 ILE B CA 1
ATOM 1381 C C . ILE B 1 78 ? 17.093 105.278 1.763 1.00 23.80 187 ILE B C 1
ATOM 1382 O O . ILE B 1 78 ? 17.021 105.372 2.993 1.00 20.78 187 ILE B O 1
ATOM 1387 N N . ASP B 1 79 ? 18.262 105.149 1.132 1.00 19.50 188 ASP B N 1
ATOM 1388 C CA . ASP B 1 79 ? 19.508 105.134 1.898 1.00 21.88 188 ASP B CA 1
ATOM 1389 C C . ASP B 1 79 ? 19.716 106.449 2.642 1.00 21.92 188 ASP B C 1
ATOM 1390 O O . ASP B 1 79 ? 20.157 106.452 3.795 1.00 21.65 188 ASP B O 1
ATOM 1395 N N . MET B 1 80 ? 19.412 107.573 1.983 1.00 18.33 189 MET B N 1
ATOM 1396 C CA . MET B 1 80 ? 19.565 108.889 2.603 1.00 21.09 189 MET B CA 1
ATOM 1397 C C . MET B 1 80 ? 18.645 109.040 3.816 1.00 23.23 189 MET B C 1
ATOM 1398 O O . MET B 1 80 ? 19.097 109.396 4.910 1.00 20.01 189 MET B O 1
ATOM 1403 N N . TYR B 1 81 ? 17.349 108.772 3.646 1.00 20.94 190 TYR B N 1
ATOM 1404 C CA . TYR B 1 81 ? 16.439 108.851 4.786 1.00 20.95 190 TYR B CA 1
ATOM 1405 C C . TYR B 1 81 ? 16.859 107.886 5.891 1.00 21.37 190 TYR B C 1
ATOM 1406 O O . TYR B 1 81 ? 16.813 108.228 7.082 1.00 21.34 190 TYR B O 1
ATOM 1415 N N . SER B 1 82 ? 17.282 106.677 5.516 1.00 20.64 191 SER B N 1
ATOM 1416 C CA . SER B 1 82 ? 17.644 105.682 6.527 1.00 22.53 191 SER B CA 1
ATOM 1417 C C . SER B 1 82 ? 18.832 106.144 7.355 1.00 24.13 191 SER B C 1
ATOM 1418 O O . SER B 1 82 ? 18.807 106.087 8.592 1.00 23.35 191 SER B O 1
ATOM 1421 N N . LYS B 1 83 ? 19.897 106.600 6.692 1.00 21.50 192 LYS B N 1
ATOM 1422 C CA . LYS B 1 83 ? 21.078 107.018 7.432 1.00 23.08 192 LYS B CA 1
ATOM 1423 C C . LYS B 1 83 ? 20.829 108.296 8.229 1.00 25.85 192 LYS B C 1
ATOM 1424 O O . LYS B 1 83 ? 21.564 108.566 9.186 1.00 24.81 192 LYS B O 1
ATOM 1430 N N . CYS B 1 84 ? 19.808 109.078 7.871 1.00 20.66 193 CYS B N 1
ATOM 1431 C CA . CYS B 1 84 ? 19.446 110.266 8.630 1.00 19.27 193 CYS B CA 1
ATOM 1432 C C . CYS B 1 84 ? 18.465 109.961 9.755 1.00 23.10 193 CYS B C 1
ATOM 1433 O O . CYS B 1 84 ? 18.087 110.872 10.496 1.00 22.48 193 CYS B O 1
ATOM 1436 N N . GLY B 1 85 ? 18.078 108.698 9.923 1.00 22.29 194 GLY B N 1
ATOM 1437 C CA . GLY B 1 85 ? 17.189 108.319 11.001 1.00 22.51 194 GLY B CA 1
ATOM 1438 C C . GLY B 1 85 ? 15.721 108.536 10.719 1.00 23.32 194 GLY B C 1
ATOM 1439 O O . GLY B 1 85 ? 14.916 108.462 11.655 1.00 21.51 194 GLY B O 1
ATOM 1440 N N . LEU B 1 86 ? 15.349 108.809 9.467 1.00 18.4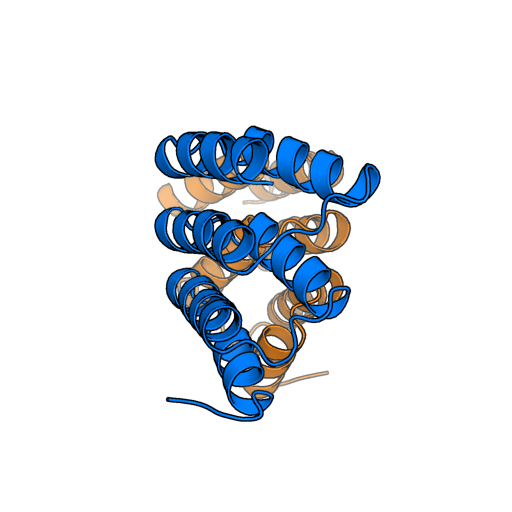0 195 LEU B N 1
ATOM 1441 C CA . LEU B 1 86 ? 13.947 109.042 9.103 1.00 21.39 195 LEU B CA 1
ATOM 1442 C C . LEU B 1 86 ? 13.365 107.799 8.441 1.00 19.86 195 LEU B C 1
ATOM 1443 O O . LEU B 1 86 ? 13.131 107.743 7.233 1.00 18.60 195 LEU B O 1
ATOM 1448 N N . LEU B 1 87 ? 13.130 106.792 9.271 1.00 17.79 196 LEU B N 1
ATOM 1449 C CA . LEU B 1 87 ? 12.762 105.496 8.724 1.00 21.27 196 LEU B CA 1
ATOM 1450 C C . LEU B 1 87 ? 11.332 105.475 8.203 1.00 24.28 196 LEU B C 1
ATOM 1451 O O . LEU B 1 87 ? 11.009 104.637 7.351 1.00 21.10 196 LEU B O 1
ATOM 1456 N N . GLU B 1 88 ? 10.468 106.378 8.682 1.00 20.32 197 GLU B N 1
ATOM 1457 C CA . GLU B 1 88 ? 9.108 106.417 8.148 1.00 20.13 197 GLU B CA 1
ATOM 1458 C C . GLU B 1 88 ? 9.094 107.022 6.754 1.00 19.47 197 GLU B C 1
ATOM 1459 O O . GLU B 1 88 ? 8.361 106.553 5.874 1.00 20.26 197 GLU B O 1
ATOM 1465 N N . GLU B 1 89 ? 9.895 108.072 6.529 1.00 20.14 198 GLU B N 1
ATOM 1466 C CA . GLU B 1 89 ? 10.017 108.596 5.173 1.00 19.86 198 G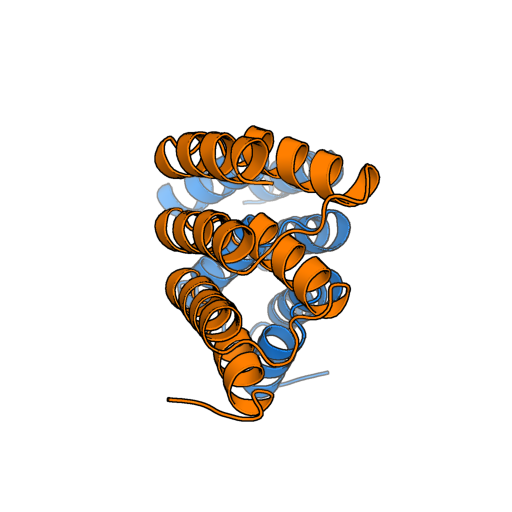LU B CA 1
ATOM 1467 C C . GLU B 1 89 ? 10.663 107.569 4.251 1.00 19.81 198 GLU B C 1
ATOM 1468 O O . GLU B 1 89 ? 10.285 107.454 3.083 1.00 20.01 198 GLU B O 1
ATOM 1474 N N . ALA B 1 90 ? 11.662 106.832 4.753 1.00 19.48 199 ALA B N 1
ATOM 1475 C CA . ALA B 1 90 ? 12.295 105.793 3.942 1.00 19.42 199 ALA B CA 1
ATOM 1476 C C . ALA B 1 90 ? 11.292 104.719 3.538 1.00 19.62 199 ALA B C 1
ATOM 1477 O O . ALA B 1 90 ? 11.250 104.299 2.377 1.00 20.52 199 ALA B O 1
ATOM 1479 N N . ARG B 1 91 ? 10.469 104.265 4.487 1.00 19.10 200 ARG B N 1
ATOM 1480 C CA . ARG B 1 91 ? 9.481 103.238 4.169 1.00 19.74 200 ARG B CA 1
ATOM 1481 C C . ARG B 1 91 ? 8.481 103.740 3.138 1.00 25.28 200 ARG B C 1
ATOM 1482 O O . ARG B 1 91 ? 8.037 102.978 2.271 1.00 23.29 200 ARG B O 1
ATOM 1490 N N . LYS B 1 92 ? 8.116 105.023 3.217 1.00 21.20 201 LYS B N 1
ATOM 1491 C CA . LYS B 1 92 ? 7.152 105.577 2.277 1.00 24.04 201 LYS B CA 1
ATOM 1492 C C . LYS B 1 92 ? 7.708 105.580 0.863 1.00 22.31 201 LYS B C 1
ATOM 1493 O O . LYS B 1 92 ? 6.995 105.236 -0.082 1.00 25.71 201 LYS B O 1
ATOM 1499 N N . VAL B 1 93 ? 8.978 105.953 0.694 1.00 20.55 202 VAL B N 1
ATOM 1500 C CA . VAL B 1 93 ? 9.594 105.899 -0.632 1.00 19.93 202 VAL B CA 1
ATOM 1501 C C . VAL B 1 93 ? 9.563 104.471 -1.164 1.00 20.15 202 VAL B C 1
ATOM 1502 O O . VAL B 1 93 ? 9.208 104.224 -2.321 1.00 22.41 202 VAL B O 1
ATOM 1506 N N . PHE B 1 94 ? 9.969 103.517 -0.320 1.00 18.69 203 PHE B N 1
ATOM 1507 C CA . PHE B 1 94 ? 9.895 102.091 -0.632 1.00 22.57 203 PHE B CA 1
ATOM 1508 C C . PHE B 1 94 ? 8.484 101.684 -1.061 1.00 25.46 203 PHE B C 1
ATOM 1509 O O . PHE B 1 94 ? 8.304 101.000 -2.075 1.00 23.80 203 PHE B O 1
ATOM 1517 N N . ASP B 1 95 ? 7.465 102.118 -0.313 1.00 22.84 204 ASP B N 1
ATOM 1518 C CA . ASP B 1 95 ? 6.100 101.702 -0.632 1.00 26.44 204 ASP B CA 1
ATOM 1519 C C . ASP B 1 95 ? 5.601 102.315 -1.936 1.00 28.97 204 ASP B C 1
ATOM 1520 O O . ASP B 1 95 ? 4.737 101.727 -2.597 1.00 34.37 204 ASP B O 1
ATOM 1525 N N . GLU B 1 96 ? 6.110 103.489 -2.317 1.00 26.34 205 GLU B N 1
ATOM 1526 C CA . GLU B 1 96 ? 5.670 104.134 -3.552 1.00 35.17 205 GLU B CA 1
ATOM 1527 C C . GLU B 1 96 ? 6.358 103.593 -4.795 1.00 38.34 205 GLU B C 1
ATOM 1528 O O . GLU B 1 96 ? 5.875 103.844 -5.905 1.00 37.87 205 GLU B O 1
ATOM 1534 N N . MET B 1 97 ? 7.474 102.894 -4.647 1.00 31.28 206 MET B N 1
ATOM 1535 C CA . MET B 1 97 ? 8.251 102.495 -5.814 1.00 35.56 206 MET B CA 1
ATOM 1536 C C . MET B 1 97 ? 7.486 101.483 -6.647 1.00 40.10 206 MET B C 1
ATOM 1537 O O . MET B 1 97 ? 6.937 100.519 -6.092 1.00 34.71 206 MET B O 1
ATOM 1542 N N . PRO B 1 98 ? 7.444 101.649 -7.972 1.00 42.49 207 PRO B N 1
ATOM 1543 C CA . PRO B 1 98 ? 6.804 100.635 -8.820 1.00 50.36 207 PRO B CA 1
ATOM 1544 C C . PRO B 1 98 ? 7.576 99.325 -8.895 1.00 47.08 207 PRO B C 1
ATOM 1545 O O . PRO B 1 98 ? 6.950 98.256 -8.942 1.00 39.30 207 PRO B O 1
ATOM 1549 N N . GLU B 1 99 ? 8.917 99.368 -8.911 1.00 42.17 208 GLU B N 1
ATOM 1550 C CA . GLU B 1 99 ? 9.742 98.176 -9.145 1.00 49.35 208 GLU B CA 1
ATOM 1551 C C . GLU B 1 99 ? 10.966 98.213 -8.232 1.00 47.16 208 GLU B C 1
ATOM 1552 O O . GLU B 1 99 ? 11.940 98.913 -8.524 1.00 58.78 208 GLU B O 1
ATOM 1558 N N . LYS B 1 100 ? 10.946 97.419 -7.173 1.00 33.61 209 LYS B N 1
ATOM 1559 C CA . LYS B 1 100 ? 12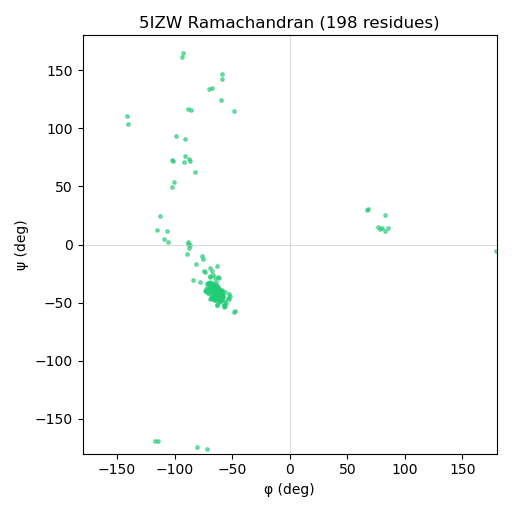.082 97.352 -6.266 1.00 37.78 209 LYS B CA 1
ATOM 1560 C C . LYS B 1 100 ? 13.020 96.230 -6.693 1.00 39.99 209 LYS B C 1
ATOM 1561 O O . LYS B 1 100 ? 12.657 95.363 -7.491 1.00 39.65 209 LYS B O 1
ATOM 1567 N N . ASP B 1 101 ? 14.245 96.254 -6.161 1.00 30.92 210 ASP B N 1
ATOM 1568 C CA . ASP B 1 101 ? 15.154 95.140 -6.418 1.00 29.25 210 ASP B CA 1
ATOM 1569 C C . ASP B 1 101 ? 15.816 94.668 -5.129 1.00 32.39 210 ASP B C 1
ATOM 1570 O O . ASP B 1 101 ? 15.428 95.106 -4.037 1.00 23.83 210 ASP B O 1
#

Nearest PDB structures (foldseek):
  5izw-assembly2_B  TM=1.010E+00  e=9.108E-15  unidentified
  5iww-assembly1_D  TM=8.601E-01  e=4.725E-12  unidentified
  5iwb-assembly1_B  TM=8.643E-01  e=1.046E-11  unidentified
  5i9g-assembly1_C  TM=7.977E-01  e=3.129E-06  unidentified
  6een-assembly1_D  TM=8.208E-01  e=1.998E-05  Zea mays

Solvent-accessible surface area: 10501 Å² total; per-residue (Å²): 79,116,110,29,21,91,98,0,44,38,19,0,117,71,34,91,24,106,69,0,32,128,30,0,45,69,0,52,143,128,33,44,136,4,41,49,134,0,0,23,14,1,1,120,3,0,8,135,83,36,13,4,70,16,0,60,80,0,20,28,32,0,103,149,37,72,39,104,77,33,50,62,0,18,59,19,0,38,56,0,1,38,129,15,28,0,98,58,13,4,147,88,2,78,78,104,12,97,128,98,145,78,118,108,30,21,90,97,0,44,39,23,0,110,67,33,110,22,111,92,0,28,135,34,0,51,68,0,53,145,129,63,45,112,4,35,49,129,1,0,26,14,1,0,104,4,0,7,131,83,35,12,4,61,16,0,58,81,0,26,27,36,0,100,152,27,65,20,82,91,36,47,63,0,18,59,19,0,38,54,0,0,40,134,16,29,0,95,56,13,4,143,83,5,81,78,100,15,94,138,105,147

Sequence (202 aa):
VVTYNTLIDGLCKAGKLDEALKLFEEMVEKGIKPDEFTFSSVLKACARLGALELGKQIHGYVIKSGFESNVVVYNALIDMYSKCGLLEEARKVFDEMPEKDVVTYNTLIDGLCKAGKLDEALKLFEEMVEKGIKPDEFTFSSVLKACARLGALELGKQIHGYVIKSGFESNVVVYNALIDMYSKCGLLEEARKVFDEMPEKD

B-factor: mean 33.86, std 15.24, range [16.69, 110.21]